Protein AF-A0A520ZUZ4-F1 (afdb_monomer)

Mean predicted aligned error: 11.88 Å

Sequence (187 aa):
MSVIRLIAWREYVENVRTRGFWIGILLLPIMFIGIYLIQSSLSQSSPTRYYMLVDQNGQYRETVESAIELEHQRQVLQSFVNYLLDYRKEGDLELTAANARSAADELVDDVGADEAAALNQWIESGGLDFALTMSAPYLREDAPPFVSPERSFIEAPLPDDVNPAAASQLIVDQLRSYLSGERRVTV

Structure (mmCIF, N/CA/C/O backbone):
data_AF-A0A520ZUZ4-F1
#
_entry.id   AF-A0A520ZUZ4-F1
#
loop_
_atom_site.group_PDB
_atom_site.id
_atom_site.type_symbol
_atom_site.label_atom_id
_atom_site.label_alt_id
_atom_site.label_comp_id
_atom_site.label_asym_id
_atom_site.label_entity_id
_atom_site.label_seq_id
_atom_site.pdbx_PDB_ins_code
_atom_site.Cartn_x
_atom_site.Cartn_y
_atom_site.Cartn_z
_atom_site.occupancy
_atom_site.B_iso_or_equiv
_atom_site.auth_seq_id
_atom_site.auth_comp_id
_atom_site.auth_asym_id
_atom_site.auth_atom_id
_atom_site.pdbx_PDB_model_num
ATOM 1 N N . MET A 1 1 ? 45.554 3.706 -44.253 1.00 63.81 1 MET A N 1
ATOM 2 C CA . MET A 1 1 ? 45.045 3.412 -42.892 1.00 63.81 1 MET A CA 1
ATOM 3 C C . MET A 1 1 ? 45.987 4.090 -41.906 1.00 63.81 1 MET A C 1
ATOM 5 O O . MET A 1 1 ? 47.183 3.873 -42.023 1.00 63.81 1 MET A O 1
ATOM 9 N N . SER A 1 2 ? 45.501 4.985 -41.042 1.00 82.44 2 SER A N 1
ATOM 10 C CA . SER A 1 2 ? 46.360 5.807 -40.176 1.00 82.44 2 SER A CA 1
ATOM 11 C C . SER A 1 2 ? 47.071 4.956 -39.117 1.00 82.44 2 SER A C 1
ATOM 13 O O . SER A 1 2 ? 46.467 4.069 -38.516 1.00 82.44 2 SER A O 1
ATOM 15 N N . VAL A 1 3 ? 48.357 5.232 -38.883 1.00 85.31 3 VAL A N 1
ATOM 16 C CA . VAL A 1 3 ? 49.222 4.531 -37.911 1.00 85.31 3 VAL A CA 1
ATOM 17 C C . VAL A 1 3 ? 48.584 4.473 -36.514 1.00 85.31 3 VAL A C 1
ATOM 19 O O . VAL A 1 3 ? 48.624 3.439 -35.855 1.00 85.31 3 VAL A O 1
ATOM 22 N N . ILE A 1 4 ? 47.883 5.539 -36.120 1.00 89.81 4 ILE A N 1
ATOM 23 C CA . ILE A 1 4 ? 47.124 5.656 -34.864 1.00 89.81 4 ILE A CA 1
ATOM 24 C C . ILE A 1 4 ? 46.106 4.518 -34.693 1.00 89.81 4 ILE A C 1
ATOM 26 O O . ILE A 1 4 ? 45.976 3.962 -33.608 1.00 89.81 4 ILE A O 1
ATOM 30 N N . ARG A 1 5 ? 45.417 4.107 -35.766 1.00 89.69 5 ARG A N 1
ATOM 31 C CA . ARG A 1 5 ? 44.403 3.045 -35.702 1.00 89.69 5 ARG A CA 1
ATOM 32 C C . ARG A 1 5 ? 45.016 1.663 -35.471 1.00 89.69 5 ARG A C 1
ATOM 34 O O . ARG A 1 5 ? 44.405 0.827 -34.816 1.00 89.69 5 ARG A O 1
ATOM 41 N N . LEU A 1 6 ? 46.207 1.416 -36.018 1.00 89.94 6 LEU A N 1
ATOM 42 C CA . LEU A 1 6 ? 46.931 0.154 -35.827 1.00 89.94 6 LEU A CA 1
ATOM 43 C C . LEU A 1 6 ? 47.464 0.034 -34.397 1.00 89.94 6 LEU A C 1
ATOM 45 O O . LEU A 1 6 ? 47.385 -1.040 -33.805 1.00 89.94 6 LEU A O 1
ATOM 49 N N . ILE A 1 7 ? 47.953 1.146 -33.843 1.00 88.62 7 ILE A N 1
ATOM 50 C CA . ILE A 1 7 ? 48.395 1.227 -32.447 1.00 88.62 7 ILE A CA 1
ATOM 51 C C . ILE A 1 7 ? 47.203 0.993 -31.512 1.00 88.62 7 ILE A C 1
ATOM 53 O O . ILE A 1 7 ? 47.254 0.082 -30.689 1.00 88.62 7 ILE A O 1
ATOM 57 N N . ALA A 1 8 ? 46.096 1.714 -31.723 1.00 90.75 8 ALA A N 1
ATOM 58 C CA . ALA A 1 8 ? 44.878 1.561 -30.929 1.00 90.75 8 ALA A CA 1
ATOM 59 C C . ALA A 1 8 ? 44.309 0.131 -30.984 1.00 90.75 8 ALA A C 1
ATOM 61 O O . ALA A 1 8 ? 43.888 -0.409 -29.966 1.00 90.75 8 ALA A O 1
ATOM 62 N N . TRP A 1 9 ? 44.331 -0.518 -32.155 1.00 91.31 9 TRP A N 1
ATOM 63 C CA . TRP A 1 9 ? 43.891 -1.909 -32.293 1.00 91.31 9 TRP A CA 1
ATOM 64 C C . TRP A 1 9 ? 44.764 -2.881 -31.493 1.00 91.31 9 TRP A C 1
ATOM 66 O O . TRP A 1 9 ? 44.241 -3.769 -30.821 1.00 91.31 9 TRP A O 1
ATOM 76 N N . ARG A 1 10 ? 46.092 -2.714 -31.541 1.00 92.00 10 ARG A N 1
ATOM 77 C CA . ARG A 1 10 ? 47.021 -3.558 -30.781 1.00 92.00 10 ARG A CA 1
ATOM 78 C C . ARG A 1 10 ? 46.787 -3.416 -29.279 1.00 92.00 10 ARG A C 1
ATOM 80 O O . ARG A 1 10 ? 46.638 -4.428 -28.600 1.00 92.00 10 ARG A O 1
ATOM 87 N N . GLU A 1 11 ? 46.714 -2.180 -28.791 1.00 87.69 11 GLU A N 1
ATOM 88 C CA . GLU A 1 11 ? 46.478 -1.887 -27.373 1.00 87.69 11 GLU A CA 1
ATOM 89 C C . GLU A 1 11 ? 45.104 -2.384 -26.905 1.00 87.69 11 GLU A C 1
ATOM 91 O O . GLU A 1 11 ? 44.979 -2.922 -25.806 1.00 87.69 11 GLU A O 1
ATOM 96 N N . TYR A 1 12 ? 44.070 -2.283 -27.745 1.00 88.19 12 TYR A N 1
ATOM 97 C CA . TYR A 1 12 ? 42.753 -2.845 -27.446 1.00 88.19 12 TYR A CA 1
ATOM 98 C C . TYR A 1 12 ? 42.801 -4.374 -27.299 1.00 88.19 12 TYR A C 1
ATOM 100 O O . TYR A 1 12 ? 42.334 -4.909 -26.296 1.00 88.19 12 TYR A O 1
ATOM 108 N N . VAL A 1 13 ? 43.411 -5.087 -28.255 1.00 89.56 13 VAL A N 1
ATOM 109 C CA . VAL A 1 13 ? 43.529 -6.559 -28.210 1.00 89.56 13 VAL A CA 1
ATOM 110 C C . VAL A 1 13 ? 44.324 -7.023 -26.988 1.00 89.56 13 VAL A C 1
ATOM 112 O O . VAL A 1 13 ? 43.998 -8.054 -26.396 1.00 89.56 13 VAL A O 1
ATOM 115 N N . GLU A 1 14 ? 45.352 -6.271 -26.601 1.00 89.25 14 GLU A N 1
ATOM 116 C CA . GLU A 1 14 ? 46.152 -6.556 -25.411 1.00 89.25 14 GLU A CA 1
ATOM 117 C C . GLU A 1 14 ? 45.325 -6.405 -24.125 1.00 89.25 14 GLU A C 1
ATOM 119 O O . GLU A 1 14 ? 45.318 -7.313 -23.292 1.00 89.25 14 GLU A O 1
ATOM 124 N N . ASN A 1 15 ? 44.528 -5.339 -24.014 1.00 85.88 15 ASN A N 1
ATOM 125 C CA . ASN A 1 15 ? 43.633 -5.117 -22.875 1.00 85.88 15 ASN A CA 1
ATOM 126 C C . ASN A 1 15 ? 42.504 -6.158 -22.787 1.00 85.88 15 ASN A C 1
ATOM 128 O O . ASN A 1 15 ? 42.256 -6.706 -21.710 1.00 85.88 15 ASN A O 1
ATOM 132 N N . VAL A 1 16 ? 41.859 -6.495 -23.910 1.00 90.81 16 VAL A N 1
ATOM 133 C CA . VAL A 1 16 ? 40.734 -7.453 -23.965 1.00 90.81 16 VAL A CA 1
ATOM 134 C C . VAL A 1 16 ? 41.157 -8.878 -23.595 1.00 90.81 16 VAL A C 1
ATOM 136 O O . VAL A 1 16 ? 40.342 -9.668 -23.122 1.00 90.81 16 VAL A O 1
ATOM 139 N N . ARG A 1 17 ? 42.432 -9.240 -23.777 1.00 89.94 17 ARG A N 1
ATOM 140 C CA . ARG A 1 17 ? 42.949 -10.559 -23.369 1.00 89.94 17 ARG A CA 1
ATOM 141 C C . ARG A 1 17 ? 43.113 -10.706 -21.859 1.00 89.94 17 ARG A C 1
ATOM 143 O O . ARG A 1 17 ? 43.264 -11.829 -21.373 1.00 89.94 17 ARG A O 1
ATOM 150 N N . THR A 1 18 ? 43.095 -9.607 -21.109 1.00 92.94 18 THR A N 1
ATOM 151 C CA . THR A 1 18 ? 43.214 -9.664 -19.652 1.00 92.94 18 THR A CA 1
ATOM 152 C C . THR A 1 18 ? 41.903 -10.135 -19.022 1.00 92.94 18 THR A C 1
ATOM 154 O O . THR A 1 18 ? 40.809 -9.745 -19.426 1.00 92.94 18 THR A O 1
ATOM 157 N N . ARG A 1 19 ? 41.995 -10.965 -17.976 1.00 87.31 19 ARG A N 1
ATOM 158 C CA . ARG A 1 19 ? 40.810 -11.382 -17.205 1.00 87.31 19 ARG A CA 1
ATOM 159 C C . ARG A 1 19 ? 40.154 -10.192 -16.493 1.00 87.31 19 ARG A C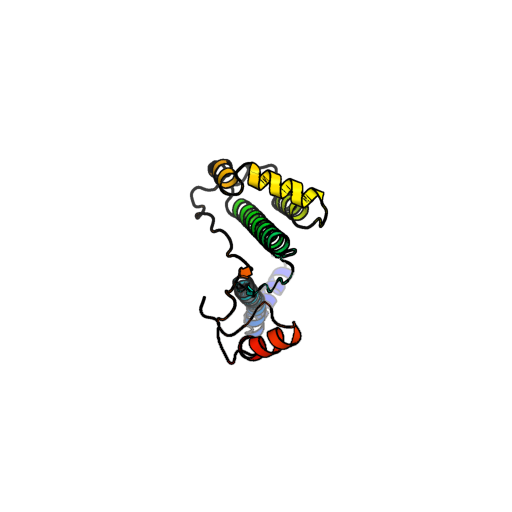 1
ATOM 161 O O . ARG A 1 19 ? 38.937 -10.156 -16.373 1.00 87.31 19 ARG A O 1
ATOM 168 N N . GLY A 1 20 ? 40.956 -9.211 -16.067 1.00 89.38 20 GLY A N 1
ATOM 169 C CA . GLY A 1 20 ? 40.486 -8.004 -15.383 1.00 89.38 20 GLY A CA 1
ATOM 170 C C . GLY A 1 20 ? 39.557 -7.140 -16.237 1.00 89.38 20 GLY A C 1
ATOM 171 O O . GLY A 1 20 ? 38.568 -6.639 -15.715 1.00 89.38 20 GLY A O 1
ATOM 172 N N . PHE A 1 21 ? 39.813 -7.031 -17.545 1.00 90.25 21 PHE A N 1
ATOM 173 C CA . PHE A 1 21 ? 38.943 -6.301 -18.472 1.00 90.25 21 PHE A CA 1
ATOM 174 C C . PHE A 1 21 ? 37.530 -6.897 -18.527 1.00 90.25 21 PHE A C 1
ATOM 176 O O . PHE A 1 21 ? 36.548 -6.179 -18.356 1.00 90.25 21 PHE A O 1
ATOM 183 N N . TRP A 1 22 ? 37.418 -8.220 -18.679 1.00 94.12 22 TRP A N 1
ATOM 184 C CA . TRP A 1 22 ? 36.121 -8.907 -18.693 1.00 94.12 22 TRP A CA 1
ATOM 185 C C . TRP A 1 22 ? 35.410 -8.860 -17.344 1.00 94.12 22 TRP A C 1
ATOM 187 O O . TRP A 1 22 ? 34.198 -8.668 -17.307 1.00 94.12 22 TRP A O 1
ATOM 197 N N . ILE A 1 23 ? 36.156 -8.985 -16.241 1.00 93.62 23 ILE A N 1
ATOM 198 C CA . ILE A 1 23 ? 35.601 -8.829 -14.892 1.00 93.62 23 ILE A CA 1
ATOM 199 C C . ILE A 1 23 ? 35.040 -7.416 -14.720 1.00 93.62 23 ILE A C 1
ATOM 201 O O . ILE A 1 23 ? 33.900 -7.282 -14.299 1.00 93.62 23 ILE A O 1
ATOM 205 N N . GLY A 1 24 ? 35.788 -6.373 -15.088 1.00 91.00 24 GLY A N 1
ATOM 206 C CA . GLY A 1 24 ? 35.330 -4.985 -14.982 1.00 91.00 24 GLY A CA 1
ATOM 207 C C . GLY A 1 24 ? 34.091 -4.697 -15.834 1.00 91.00 24 GLY A C 1
ATOM 208 O O . GLY A 1 24 ? 33.147 -4.078 -15.349 1.00 91.00 24 GLY A O 1
ATOM 209 N N . ILE A 1 25 ? 34.059 -5.203 -17.073 1.00 94.06 25 ILE A N 1
ATOM 210 C CA . ILE A 1 25 ? 32.906 -5.048 -17.973 1.00 94.06 25 ILE A CA 1
ATOM 211 C C . ILE A 1 25 ? 31.667 -5.772 -17.451 1.00 94.06 25 ILE A C 1
ATOM 213 O O . ILE A 1 25 ? 30.572 -5.238 -17.584 1.00 94.06 25 ILE A O 1
ATOM 217 N N . LEU A 1 26 ? 31.818 -6.965 -16.870 1.00 96.00 26 LEU A N 1
ATOM 218 C CA . LEU A 1 26 ? 30.687 -7.740 -16.350 1.00 96.00 26 LEU A CA 1
ATOM 219 C C . LEU A 1 26 ? 30.239 -7.288 -14.958 1.00 96.00 26 LEU A C 1
ATOM 221 O O . LEU A 1 26 ? 29.063 -7.416 -14.632 1.00 96.00 26 LEU A O 1
ATOM 225 N N . LEU A 1 27 ? 31.133 -6.736 -14.141 1.00 96.12 27 LEU A N 1
ATOM 226 C CA . LEU A 1 27 ? 30.809 -6.329 -12.775 1.00 96.12 27 LEU A CA 1
ATOM 227 C C . LEU A 1 27 ? 29.746 -5.227 -12.750 1.00 96.12 27 LEU A C 1
ATOM 229 O O . LEU A 1 27 ? 28.824 -5.299 -11.944 1.00 96.12 27 LEU A O 1
ATOM 233 N N . LEU A 1 28 ? 29.830 -4.252 -13.660 1.00 95.19 28 LEU A N 1
ATOM 234 C CA . LEU A 1 28 ? 28.859 -3.160 -13.756 1.00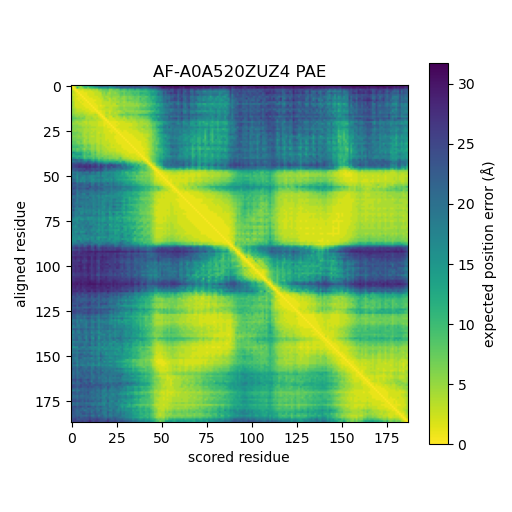 95.19 28 LEU A CA 1
ATOM 235 C C . LEU A 1 28 ? 27.414 -3.652 -14.032 1.00 95.19 28 LEU A C 1
ATOM 237 O O . LEU A 1 28 ? 26.537 -3.346 -13.223 1.00 95.19 28 LEU A O 1
ATOM 241 N N . PRO A 1 29 ? 27.115 -4.416 -15.105 1.00 95.69 29 PRO A N 1
ATOM 242 C CA . PRO A 1 29 ? 25.764 -4.919 -15.345 1.00 95.69 29 PRO A CA 1
ATOM 243 C C . PRO A 1 29 ? 25.307 -5.893 -14.254 1.00 95.69 29 PRO A C 1
ATOM 245 O O . PRO A 1 29 ? 24.145 -5.842 -13.863 1.00 95.69 29 PRO A O 1
ATOM 248 N N . ILE A 1 30 ? 26.201 -6.725 -13.703 1.00 96.81 30 ILE A N 1
ATOM 249 C CA . ILE A 1 30 ? 25.862 -7.615 -12.580 1.00 96.81 30 ILE A CA 1
ATOM 250 C C . ILE A 1 30 ? 25.434 -6.806 -11.352 1.00 96.81 30 ILE A C 1
ATOM 252 O O . ILE A 1 30 ? 24.455 -7.162 -10.701 1.00 96.81 30 ILE A O 1
ATOM 256 N N . MET A 1 31 ? 26.125 -5.707 -11.047 1.00 95.94 31 MET A N 1
ATOM 257 C CA . MET A 1 31 ? 25.765 -4.821 -9.943 1.00 95.94 31 MET A CA 1
ATOM 258 C C . MET A 1 31 ? 24.386 -4.188 -10.163 1.00 95.94 31 MET A C 1
ATOM 260 O O . MET A 1 31 ? 23.571 -4.200 -9.244 1.00 95.94 31 MET A O 1
ATOM 264 N N . PHE A 1 32 ? 24.089 -3.694 -11.371 1.00 95.69 32 PHE A N 1
ATOM 265 C CA . PHE A 1 32 ? 22.762 -3.154 -11.688 1.00 95.69 32 PHE A CA 1
ATOM 266 C C . PHE A 1 32 ? 21.657 -4.203 -11.553 1.00 95.69 32 PHE A C 1
ATOM 268 O O . PHE A 1 32 ? 20.622 -3.919 -10.953 1.00 95.69 32 PHE A O 1
ATOM 275 N N . ILE A 1 33 ? 21.894 -5.423 -12.043 1.00 95.50 33 ILE A N 1
ATOM 276 C CA . ILE A 1 33 ? 20.963 -6.546 -11.877 1.00 95.50 33 ILE A CA 1
ATOM 277 C C . ILE A 1 33 ? 20.765 -6.850 -10.387 1.00 95.50 33 ILE A C 1
ATOM 279 O O . ILE A 1 33 ? 19.632 -6.983 -9.936 1.00 95.50 33 ILE A O 1
ATOM 283 N N . GLY A 1 34 ? 21.843 -6.907 -9.601 1.00 94.56 34 GLY A N 1
ATOM 284 C CA . GLY A 1 34 ? 21.773 -7.154 -8.160 1.00 94.56 34 GLY A CA 1
ATOM 285 C C . GLY A 1 34 ? 20.957 -6.097 -7.413 1.00 94.56 34 GLY A C 1
ATOM 286 O O . GLY A 1 34 ? 20.080 -6.445 -6.627 1.00 94.56 34 GLY A O 1
ATOM 287 N N . ILE A 1 35 ? 21.196 -4.812 -7.695 1.00 92.62 35 ILE A N 1
ATOM 288 C CA . ILE A 1 35 ? 20.437 -3.702 -7.099 1.00 92.62 35 ILE A CA 1
ATOM 289 C C . ILE A 1 35 ? 18.956 -3.793 -7.486 1.00 92.62 35 ILE A C 1
ATOM 291 O O . ILE A 1 35 ? 18.096 -3.684 -6.613 1.00 92.62 35 ILE A O 1
ATOM 295 N N . TYR A 1 36 ? 18.656 -4.033 -8.766 1.00 90.38 36 TYR A N 1
ATOM 296 C CA . TYR A 1 36 ? 17.286 -4.181 -9.257 1.00 90.38 36 TYR A CA 1
ATOM 297 C C . TYR A 1 36 ? 16.546 -5.326 -8.553 1.00 90.38 36 TYR A C 1
ATOM 299 O O . TYR A 1 36 ? 15.428 -5.134 -8.082 1.00 90.38 36 TYR A O 1
ATOM 307 N N . LEU A 1 37 ? 17.184 -6.493 -8.410 1.00 88.19 37 LEU A N 1
ATOM 308 C CA . LEU A 1 37 ? 16.588 -7.646 -7.730 1.00 88.19 37 LEU A CA 1
ATOM 309 C C . LEU A 1 37 ? 16.303 -7.361 -6.249 1.00 88.19 37 LEU A C 1
ATOM 311 O O . LEU A 1 37 ? 15.230 -7.710 -5.759 1.00 88.19 37 LEU A O 1
ATOM 315 N N . ILE A 1 38 ? 17.226 -6.698 -5.544 1.00 87.19 38 ILE A N 1
ATOM 316 C CA . ILE A 1 38 ? 17.032 -6.323 -4.134 1.00 87.19 38 ILE A CA 1
ATOM 317 C C . ILE A 1 38 ? 15.860 -5.341 -3.994 1.00 87.19 38 ILE A C 1
ATOM 319 O O . ILE A 1 38 ? 14.977 -5.560 -3.168 1.00 87.19 38 ILE A O 1
ATOM 323 N N . GLN A 1 39 ? 15.816 -4.284 -4.812 1.00 79.56 39 GLN A N 1
ATOM 324 C CA . GLN A 1 39 ? 14.727 -3.301 -4.758 1.00 79.56 39 GLN A CA 1
ATOM 325 C C . GLN A 1 39 ? 13.375 -3.908 -5.152 1.00 79.56 39 GLN A C 1
ATOM 327 O O . GLN A 1 39 ? 12.367 -3.657 -4.489 1.00 79.56 39 GLN A O 1
ATOM 332 N N . SER A 1 40 ? 13.344 -4.752 -6.185 1.00 74.12 40 SER A N 1
ATOM 333 C CA . SER A 1 40 ? 12.131 -5.462 -6.602 1.00 74.12 40 SER A CA 1
ATOM 334 C C . SER A 1 40 ? 11.620 -6.400 -5.509 1.00 74.12 40 SER A C 1
ATOM 336 O O . SER A 1 40 ? 10.418 -6.490 -5.293 1.00 74.12 40 SER A O 1
ATOM 338 N N . SER A 1 41 ? 12.513 -7.099 -4.805 1.00 73.56 41 SER A N 1
ATOM 339 C CA . SER A 1 41 ? 12.103 -8.003 -3.728 1.00 73.56 41 SER A CA 1
ATOM 340 C C . SER A 1 41 ? 11.556 -7.256 -2.511 1.00 73.56 41 SER A C 1
ATOM 342 O O . SER A 1 41 ? 10.671 -7.780 -1.846 1.00 73.56 41 SER A O 1
ATOM 344 N N . LEU A 1 42 ? 12.082 -6.066 -2.202 1.00 69.00 42 LEU A N 1
ATOM 345 C CA . LEU A 1 42 ? 11.625 -5.254 -1.067 1.00 69.00 42 LEU A CA 1
ATOM 346 C C . LEU A 1 42 ? 10.316 -4.509 -1.360 1.00 69.00 42 LEU A C 1
ATOM 348 O O . LE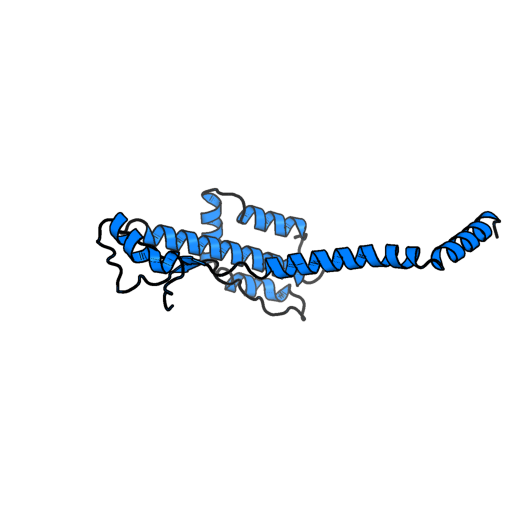U A 1 42 ? 9.514 -4.297 -0.457 1.00 69.00 42 LEU A O 1
ATOM 352 N N . SER A 1 43 ? 10.096 -4.111 -2.614 1.00 61.00 43 SER A N 1
ATOM 353 C CA . SER A 1 43 ? 8.881 -3.393 -3.030 1.00 61.00 43 SER A CA 1
ATOM 354 C C . SER A 1 43 ? 7.648 -4.292 -3.134 1.00 61.00 43 SER A C 1
ATOM 356 O O . SER A 1 43 ? 6.537 -3.812 -2.940 1.00 61.00 43 SER A O 1
ATOM 358 N N . GLN A 1 44 ? 7.821 -5.596 -3.365 1.00 57.06 44 GLN A N 1
ATOM 359 C CA . GLN A 1 44 ? 6.711 -6.559 -3.419 1.00 57.06 44 GLN A CA 1
ATOM 360 C C . GLN A 1 44 ? 6.137 -6.930 -2.040 1.00 57.06 44 GLN A C 1
ATOM 362 O O . GLN A 1 44 ? 5.230 -7.753 -1.959 1.00 57.06 44 GLN A O 1
ATOM 367 N N . SER A 1 45 ? 6.644 -6.350 -0.949 1.00 50.53 45 SER A N 1
ATOM 368 C CA . SER A 1 45 ? 6.270 -6.739 0.411 1.00 50.53 45 SER A CA 1
ATOM 369 C C . SER A 1 45 ? 6.013 -5.540 1.320 1.00 50.53 45 SER A C 1
ATOM 371 O O . SER A 1 45 ? 6.631 -5.440 2.379 1.00 50.53 45 SER A O 1
ATOM 373 N N . SER A 1 46 ? 5.106 -4.632 0.955 1.00 58.69 46 SER A N 1
ATOM 374 C CA . SER A 1 46 ? 4.408 -3.873 2.002 1.00 58.69 46 SER A CA 1
ATOM 375 C C . SER A 1 46 ? 3.471 -4.863 2.690 1.00 58.69 46 SER A C 1
ATOM 377 O O . SER A 1 46 ? 2.454 -5.220 2.103 1.00 58.69 46 SER A O 1
ATOM 379 N N . PRO A 1 47 ? 3.819 -5.398 3.874 1.00 69.50 47 PRO A N 1
ATOM 380 C CA . PRO A 1 47 ? 3.024 -6.448 4.485 1.00 69.50 47 PRO A CA 1
ATOM 381 C C . PRO A 1 47 ? 1.696 -5.831 4.900 1.00 69.50 47 PRO A C 1
ATOM 383 O O . PRO A 1 47 ? 1.699 -4.765 5.520 1.00 69.50 47 PRO A O 1
ATOM 386 N N . THR A 1 48 ? 0.584 -6.504 4.621 1.00 84.00 48 THR A N 1
ATOM 387 C CA . THR A 1 48 ? -0.695 -6.166 5.241 1.00 84.00 48 THR A CA 1
ATOM 388 C C . THR A 1 48 ? -0.525 -6.096 6.757 1.00 84.00 48 THR A C 1
ATOM 390 O O . THR A 1 48 ? -0.131 -7.069 7.408 1.00 84.00 48 THR A O 1
ATOM 393 N N . ARG A 1 49 ? -0.780 -4.918 7.328 1.00 87.94 49 ARG A N 1
ATOM 394 C CA . ARG A 1 49 ? -0.629 -4.649 8.756 1.00 87.94 49 ARG A CA 1
ATOM 395 C C . ARG A 1 49 ? -1.968 -4.849 9.441 1.00 87.94 49 ARG A C 1
ATOM 397 O O . ARG A 1 49 ? -2.916 -4.105 9.208 1.00 87.94 49 ARG A O 1
ATOM 404 N N . TYR A 1 50 ? -2.031 -5.834 10.322 1.00 89.00 50 TYR A N 1
ATOM 405 C CA . TYR A 1 50 ? -3.194 -6.006 11.179 1.00 89.00 50 TYR A CA 1
ATOM 406 C C . TYR A 1 50 ? -3.175 -4.960 12.294 1.00 89.00 50 TYR A C 1
ATOM 408 O O . TYR A 1 50 ? -2.149 -4.785 12.958 1.00 89.00 50 TYR A O 1
ATOM 416 N N . TYR A 1 51 ? -4.292 -4.268 12.500 1.00 90.19 51 TYR A N 1
ATOM 417 C CA . TYR A 1 51 ? -4.464 -3.314 13.596 1.00 90.19 51 TYR A CA 1
ATOM 418 C C . TYR A 1 51 ? -5.684 -3.681 14.437 1.00 90.19 51 TYR A C 1
ATOM 420 O O . TYR A 1 51 ? -6.604 -4.325 13.955 1.00 90.19 51 TYR A O 1
ATOM 428 N N . MET A 1 52 ? -5.701 -3.263 15.699 1.00 90.25 52 MET A N 1
ATOM 429 C CA . MET A 1 52 ? -6.878 -3.360 16.563 1.00 90.25 52 MET A CA 1
ATOM 430 C C . MET A 1 52 ? -7.241 -1.960 17.032 1.00 90.25 52 MET A C 1
ATOM 432 O O . MET A 1 52 ? -6.369 -1.233 17.517 1.00 90.25 52 MET A O 1
ATOM 436 N N . LEU A 1 53 ? -8.516 -1.593 16.918 1.00 91.12 53 LEU A N 1
ATOM 437 C CA . LEU A 1 53 ? -9.005 -0.301 17.380 1.00 91.12 53 LEU A CA 1
ATOM 438 C C . LEU A 1 53 ? -9.856 -0.452 18.644 1.00 91.12 53 LEU A C 1
ATOM 440 O O . LEU A 1 53 ? -10.995 -0.918 18.614 1.00 91.12 53 LEU A O 1
ATOM 444 N N . VAL A 1 54 ? -9.308 0.014 19.766 1.00 90.69 54 VAL A N 1
ATOM 445 C CA . VAL A 1 54 ? -10.043 0.143 21.029 1.00 90.69 54 VAL A CA 1
ATOM 446 C C . VAL A 1 54 ? -10.516 1.584 21.175 1.00 90.69 54 VAL A C 1
ATOM 448 O O . VAL A 1 54 ? -9.767 2.458 21.604 1.00 90.69 54 VAL A O 1
ATOM 451 N N . ASP A 1 55 ? -11.776 1.821 20.827 1.00 90.50 55 ASP A N 1
ATOM 452 C CA . ASP A 1 55 ? -12.431 3.121 20.959 1.00 90.50 55 ASP A CA 1
ATOM 453 C C . ASP A 1 55 ? -13.505 3.066 22.053 1.00 90.50 55 ASP A C 1
ATOM 455 O O . ASP A 1 55 ? -14.591 2.523 21.850 1.00 90.50 55 ASP A O 1
ATOM 459 N N . GLN A 1 56 ? -13.180 3.606 23.230 1.00 87.94 56 GLN A N 1
ATOM 460 C CA . GLN A 1 56 ? -14.059 3.577 24.406 1.00 87.94 56 GLN A CA 1
ATOM 461 C C . GLN A 1 56 ? -15.233 4.555 24.297 1.00 87.94 56 GLN A C 1
ATOM 463 O O . GLN A 1 56 ? -16.285 4.319 24.890 1.00 87.94 56 GLN A O 1
ATOM 468 N N . ASN A 1 57 ? -15.058 5.639 23.539 1.00 88.75 57 ASN A N 1
ATOM 469 C CA . ASN A 1 57 ? -16.054 6.702 23.410 1.00 88.75 57 ASN A CA 1
ATOM 470 C C . ASN A 1 57 ? -16.867 6.580 22.111 1.00 88.75 57 ASN A C 1
ATOM 472 O O . ASN A 1 57 ? -17.862 7.283 21.954 1.00 88.75 57 ASN A O 1
ATOM 476 N N . GLY A 1 58 ? -16.445 5.711 21.187 1.00 88.06 58 GLY A N 1
ATOM 477 C CA . GLY A 1 58 ? -17.095 5.486 19.894 1.00 88.06 58 GLY A CA 1
ATOM 478 C C . GLY A 1 58 ? -16.923 6.637 18.899 1.00 88.06 58 GLY A C 1
ATOM 479 O O . GLY A 1 58 ? -17.696 6.730 17.953 1.00 88.06 58 GLY A O 1
ATOM 480 N N . GLN A 1 59 ? -15.964 7.538 19.127 1.00 90.69 59 GLN A N 1
ATOM 481 C CA . GLN A 1 59 ? -15.790 8.764 18.337 1.00 90.69 59 GLN A CA 1
ATOM 482 C C . GLN A 1 59 ? -14.824 8.611 17.158 1.00 90.69 59 GLN A C 1
ATOM 484 O O . GLN A 1 59 ? -14.834 9.439 16.250 1.00 90.69 59 GLN A O 1
ATOM 489 N N . TYR A 1 60 ? -13.966 7.594 17.174 1.00 89.19 60 TYR A N 1
ATOM 490 C CA . TYR A 1 60 ? -12.819 7.489 16.275 1.00 89.19 60 TYR A CA 1
ATOM 491 C C . TYR A 1 60 ? -12.952 6.377 15.242 1.00 89.19 60 TYR A C 1
ATOM 493 O O . TYR A 1 60 ? -12.310 6.478 14.202 1.00 89.19 60 TYR A O 1
ATOM 501 N N . ARG A 1 61 ? -13.783 5.354 15.482 1.00 90.62 61 ARG A N 1
ATOM 502 C CA . ARG A 1 61 ? -13.922 4.208 14.563 1.00 90.62 61 ARG A CA 1
ATOM 503 C C . ARG A 1 61 ? -14.207 4.613 13.119 1.00 90.62 61 ARG A C 1
ATOM 505 O O . ARG A 1 61 ? -13.405 4.313 12.245 1.00 90.62 61 ARG A O 1
ATOM 512 N N . GLU A 1 62 ? -15.275 5.370 12.896 1.00 91.19 62 GLU A N 1
ATOM 513 C CA . GLU A 1 62 ? -15.665 5.816 11.552 1.00 91.19 62 GLU A CA 1
ATOM 514 C C . GLU A 1 62 ? -14.581 6.685 10.892 1.00 91.19 62 GLU A C 1
ATOM 516 O O . GLU A 1 62 ? -14.284 6.535 9.708 1.00 91.19 62 GLU A O 1
ATOM 521 N N . THR A 1 63 ? -13.936 7.560 11.672 1.00 90.88 63 THR A N 1
ATOM 522 C CA . THR A 1 63 ? -12.863 8.435 11.171 1.00 90.88 63 THR A CA 1
ATOM 523 C C . THR A 1 63 ? -11.639 7.623 10.742 1.00 90.88 63 THR A C 1
ATOM 525 O O . THR A 1 63 ? -11.045 7.902 9.703 1.00 90.88 63 THR A O 1
ATOM 528 N N . VAL A 1 64 ? -11.260 6.611 11.528 1.00 91.69 64 VAL A N 1
ATOM 529 C CA . VAL A 1 64 ? -10.119 5.733 11.239 1.00 91.69 64 VAL A CA 1
ATOM 530 C C . VAL A 1 64 ? -10.407 4.852 10.026 1.00 91.69 64 VAL A C 1
ATOM 532 O O . VAL A 1 64 ? -9.575 4.793 9.125 1.00 91.69 64 VAL A O 1
ATOM 535 N N . GLU A 1 65 ? -11.580 4.219 9.970 1.00 90.88 65 GLU A N 1
ATOM 536 C CA . GLU A 1 65 ? -12.004 3.404 8.823 1.00 90.88 65 GLU A CA 1
ATOM 537 C C . GLU A 1 65 ? -12.005 4.227 7.530 1.00 90.88 65 GLU A C 1
ATOM 539 O O . GLU A 1 65 ? -11.421 3.808 6.531 1.00 90.88 65 GLU A O 1
ATOM 544 N N . SER A 1 66 ? -12.569 5.439 7.571 1.00 89.62 66 SER A N 1
ATOM 545 C CA . SER A 1 66 ? -12.601 6.343 6.415 1.00 89.62 66 SER A CA 1
ATOM 546 C C . SER A 1 66 ? -11.199 6.763 5.972 1.00 89.62 66 SER A C 1
ATOM 548 O O . SER A 1 66 ? -10.911 6.790 4.778 1.00 89.62 66 SER A O 1
ATOM 550 N N . ALA A 1 67 ? -10.302 7.064 6.916 1.00 88.06 67 ALA A N 1
ATOM 551 C CA . ALA A 1 67 ? -8.926 7.440 6.599 1.00 88.06 67 ALA A CA 1
ATOM 552 C C . ALA A 1 67 ? -8.131 6.277 5.979 1.00 88.06 67 ALA A C 1
ATOM 554 O O . ALA A 1 67 ? -7.365 6.489 5.038 1.00 88.06 67 ALA A O 1
ATOM 555 N N . ILE A 1 68 ? -8.321 5.052 6.482 1.00 91.38 68 ILE A N 1
ATOM 556 C CA . ILE A 1 68 ? -7.684 3.844 5.938 1.00 91.38 68 ILE A CA 1
ATOM 557 C C . ILE A 1 68 ? -8.216 3.530 4.539 1.00 91.38 68 ILE A C 1
ATOM 559 O O . ILE A 1 68 ? -7.433 3.178 3.655 1.00 91.38 68 ILE A O 1
ATOM 563 N N . GLU A 1 69 ? -9.526 3.658 4.328 1.00 89.50 69 GLU A N 1
ATOM 564 C CA . GLU A 1 69 ? -10.125 3.453 3.011 1.00 89.50 69 GLU A CA 1
ATOM 565 C C . GLU A 1 69 ? -9.600 4.479 2.008 1.00 89.50 69 GLU A C 1
ATOM 567 O O . GLU A 1 69 ? -9.162 4.100 0.925 1.00 89.50 69 GLU A O 1
ATOM 572 N N . LEU A 1 70 ? -9.554 5.758 2.386 1.00 86.75 70 LEU A N 1
ATOM 573 C CA . LEU A 1 70 ? -9.028 6.824 1.535 1.00 86.75 70 LEU A CA 1
ATOM 574 C C . LEU A 1 70 ? -7.580 6.544 1.107 1.00 86.75 70 LEU A C 1
ATOM 576 O O . LEU A 1 70 ? -7.248 6.638 -0.072 1.00 86.75 70 LEU A O 1
ATOM 580 N N . GLU A 1 71 ? -6.731 6.135 2.050 1.00 86.94 71 GLU A N 1
ATOM 581 C CA . GLU A 1 71 ? -5.348 5.745 1.767 1.00 86.94 71 GLU A CA 1
ATOM 582 C C . GLU A 1 71 ? -5.264 4.551 0.806 1.00 86.94 71 GLU A C 1
ATOM 584 O O . GLU A 1 71 ? -4.460 4.546 -0.127 1.00 86.94 71 GLU A O 1
ATOM 589 N N . HIS A 1 72 ? -6.120 3.543 0.982 1.00 90.19 72 HIS A N 1
ATOM 590 C CA . HIS A 1 72 ? -6.169 2.415 0.057 1.00 90.19 72 HIS A CA 1
ATOM 591 C C . HIS A 1 72 ? -6.570 2.855 -1.358 1.00 90.19 72 HIS A C 1
ATOM 593 O O . HIS A 1 72 ? -5.947 2.429 -2.330 1.00 90.19 72 HIS A O 1
ATOM 599 N N . GLN A 1 73 ? -7.553 3.748 -1.484 1.00 89.06 73 GLN A N 1
ATOM 600 C CA . GLN A 1 73 ? -7.995 4.266 -2.779 1.00 89.06 73 GLN A CA 1
ATOM 601 C C . GLN A 1 73 ? -6.900 5.085 -3.481 1.00 89.06 73 GLN A C 1
ATOM 603 O O . GLN A 1 73 ? -6.721 4.935 -4.692 1.00 89.06 73 GLN A O 1
ATOM 608 N N . ARG A 1 74 ? -6.088 5.854 -2.738 1.00 85.81 74 ARG A N 1
ATOM 609 C CA . ARG A 1 74 ? -4.881 6.508 -3.288 1.00 85.81 74 ARG A CA 1
ATOM 610 C C . ARG A 1 74 ? -3.906 5.496 -3.881 1.00 85.81 74 ARG A C 1
ATOM 612 O O . ARG A 1 74 ? -3.447 5.661 -5.010 1.00 85.81 74 ARG A O 1
ATOM 619 N N . GLN A 1 75 ? -3.624 4.417 -3.149 1.00 86.56 75 GLN A N 1
ATOM 620 C CA . GLN A 1 75 ? -2.718 3.358 -3.608 1.00 86.56 75 GLN A CA 1
ATOM 621 C C . GLN A 1 75 ? -3.251 2.662 -4.868 1.00 86.56 75 GLN A C 1
ATOM 623 O O . GLN A 1 75 ? -2.489 2.395 -5.803 1.00 86.56 75 GLN A O 1
ATOM 628 N N . VAL A 1 76 ? -4.560 2.395 -4.920 1.00 89.75 76 VAL A N 1
ATOM 629 C CA . VAL A 1 76 ? -5.231 1.835 -6.103 1.00 89.75 76 VAL A CA 1
ATOM 630 C C . VAL A 1 76 ? -5.079 2.768 -7.301 1.00 89.75 76 VAL A C 1
ATOM 632 O O . VAL A 1 76 ? -4.661 2.312 -8.367 1.00 89.75 76 VAL A O 1
ATOM 635 N N . LEU A 1 77 ? -5.359 4.061 -7.129 1.00 86.88 77 LEU A N 1
ATOM 636 C CA . LEU A 1 77 ? -5.232 5.058 -8.189 1.00 86.88 77 LEU A CA 1
ATOM 637 C C . LEU A 1 77 ? -3.792 5.151 -8.711 1.00 86.88 77 LEU A C 1
ATOM 639 O O . LEU A 1 77 ? -3.573 5.093 -9.922 1.00 86.88 77 LEU A O 1
ATOM 643 N N . GLN A 1 78 ? -2.806 5.245 -7.819 1.00 84.44 78 GLN A N 1
ATOM 644 C CA . GLN A 1 78 ? -1.397 5.332 -8.204 1.00 84.44 78 GLN A CA 1
ATOM 645 C C . GLN A 1 78 ? -0.939 4.070 -8.955 1.00 84.44 78 GLN A C 1
ATOM 647 O O . GLN A 1 78 ? -0.281 4.163 -9.996 1.00 84.44 78 GLN A O 1
ATOM 652 N N . SER A 1 79 ? -1.324 2.884 -8.468 1.00 88.75 79 SER A N 1
ATOM 653 C CA . SER A 1 79 ? -1.056 1.610 -9.149 1.00 88.75 79 SER A CA 1
ATOM 654 C C . SER A 1 79 ? -1.702 1.573 -10.536 1.00 88.75 79 SER A C 1
ATOM 656 O O . SER A 1 79 ? -1.059 1.195 -11.516 1.00 88.75 79 SER A O 1
ATOM 658 N N . PHE A 1 80 ? -2.950 2.030 -10.646 1.00 89.31 80 PHE A N 1
ATOM 659 C CA . PHE A 1 80 ? -3.675 2.080 -11.909 1.00 89.31 80 PHE A CA 1
ATOM 660 C C . PHE A 1 80 ? -3.018 3.028 -12.921 1.00 89.31 80 PHE A C 1
ATOM 662 O O . PHE A 1 80 ? -2.837 2.654 -14.081 1.00 89.31 80 PHE A O 1
ATOM 669 N N . VAL A 1 81 ? -2.586 4.218 -12.497 1.00 85.31 81 VAL A N 1
ATOM 670 C CA . VAL A 1 81 ? -1.852 5.145 -13.372 1.00 85.31 81 VAL A CA 1
ATOM 671 C C . VAL A 1 81 ? -0.547 4.518 -13.864 1.00 85.31 81 VAL A C 1
ATOM 673 O O . VAL A 1 81 ? -0.249 4.590 -15.057 1.00 85.31 81 VAL A O 1
ATOM 676 N N . ASN A 1 82 ? 0.211 3.856 -12.987 1.00 85.12 82 ASN A N 1
ATOM 677 C CA . ASN A 1 82 ? 1.428 3.144 -13.385 1.00 85.12 82 ASN A CA 1
ATOM 678 C C . ASN A 1 82 ? 1.132 2.032 -14.400 1.00 85.12 82 ASN A C 1
ATOM 680 O O . ASN A 1 82 ? 1.798 1.950 -15.430 1.00 85.12 82 ASN A O 1
ATOM 684 N N . TYR A 1 83 ? 0.081 1.247 -14.166 1.00 88.38 83 TYR A N 1
ATOM 685 C CA . TYR A 1 83 ? -0.384 0.231 -15.104 1.00 88.38 83 TYR A CA 1
ATOM 686 C C . TYR A 1 83 ? -0.722 0.826 -16.483 1.00 88.38 83 TYR A C 1
ATOM 688 O O . TYR A 1 83 ? -0.264 0.315 -17.506 1.00 88.38 83 TYR A O 1
ATOM 696 N N . LEU A 1 84 ? -1.454 1.944 -16.542 1.00 86.94 84 LEU A N 1
ATOM 697 C CA . LEU A 1 84 ? -1.724 2.622 -17.815 1.00 86.94 84 LEU A CA 1
ATOM 698 C C . LEU A 1 84 ? -0.437 3.075 -18.503 1.00 86.94 84 LEU A C 1
ATOM 700 O O . LEU A 1 84 ? -0.314 2.980 -19.725 1.00 86.94 84 LEU A O 1
ATOM 704 N N . LEU A 1 85 ? 0.534 3.570 -17.738 1.00 84.50 85 LEU A N 1
ATOM 705 C CA . LEU A 1 85 ? 1.798 4.013 -18.303 1.00 84.50 85 LEU A CA 1
ATOM 706 C C . LEU A 1 85 ? 2.600 2.870 -18.918 1.00 84.50 85 LEU A C 1
ATOM 708 O O . LEU A 1 85 ? 3.184 3.074 -19.985 1.00 84.50 85 LEU A O 1
ATOM 712 N N . ASP A 1 86 ? 2.583 1.700 -18.294 1.00 87.12 86 ASP A N 1
ATOM 713 C CA . ASP A 1 86 ? 3.344 0.538 -18.743 1.00 87.12 86 ASP A CA 1
ATOM 714 C C . ASP A 1 86 ? 2.703 -0.152 -19.959 1.00 87.12 86 ASP A C 1
ATOM 716 O O . ASP A 1 86 ? 3.416 -0.655 -20.831 1.00 87.12 86 ASP A O 1
ATOM 720 N N . TYR A 1 87 ? 1.367 -0.138 -20.057 1.00 89.62 87 TYR A N 1
ATOM 721 C CA . TYR A 1 87 ? 0.628 -0.940 -21.044 1.00 89.62 87 TYR A CA 1
ATOM 722 C C . TYR A 1 87 ? -0.168 -0.145 -22.089 1.00 89.62 87 TYR A C 1
ATOM 724 O O . TYR A 1 87 ? -0.871 -0.748 -22.905 1.00 89.62 87 TYR A O 1
ATOM 732 N N . ARG A 1 88 ? -0.071 1.189 -22.129 1.00 86.94 88 ARG A N 1
ATOM 733 C CA . ARG A 1 88 ? -0.714 1.999 -23.183 1.00 86.94 88 ARG A CA 1
ATOM 734 C C . ARG A 1 88 ? -0.132 1.754 -24.580 1.00 86.94 88 ARG A C 1
ATOM 736 O O . ARG A 1 88 ? 1.045 1.426 -24.733 1.00 86.94 88 ARG A O 1
ATOM 743 N N . LYS A 1 89 ? -0.944 1.985 -25.616 1.00 85.38 89 LYS A N 1
ATOM 744 C CA . LYS A 1 89 ? -0.489 2.045 -27.017 1.00 85.38 89 LYS A CA 1
ATOM 745 C C . LYS A 1 89 ? 0.459 3.237 -27.216 1.00 85.38 89 LYS A C 1
ATOM 747 O O . LYS A 1 89 ? 0.218 4.331 -26.704 1.00 85.38 89 LYS A O 1
ATOM 752 N N . GLU A 1 90 ? 1.540 3.040 -27.967 1.00 67.88 90 GLU A N 1
ATOM 753 C CA . GLU A 1 90 ? 2.491 4.109 -28.289 1.00 67.88 90 GLU A CA 1
ATOM 754 C C . GLU A 1 90 ? 1.821 5.155 -29.202 1.00 67.88 90 GLU A C 1
ATOM 756 O O . GLU A 1 90 ? 1.557 4.883 -30.369 1.00 67.88 90 GLU A O 1
ATOM 761 N N . GLY A 1 91 ? 1.534 6.351 -28.669 1.00 63.09 91 GLY A N 1
ATOM 762 C CA . GLY A 1 91 ? 1.116 7.524 -29.453 1.00 63.09 91 GLY A CA 1
ATOM 763 C C . GLY A 1 91 ? -0.248 8.144 -29.129 1.00 63.09 91 GLY A C 1
ATOM 764 O O . GLY A 1 91 ? -0.539 9.202 -29.676 1.00 63.09 91 GLY A O 1
ATOM 765 N N . ASP A 1 92 ? -1.060 7.549 -28.247 1.00 57.94 92 ASP A N 1
ATOM 766 C CA . ASP A 1 92 ? -2.495 7.898 -28.142 1.00 57.94 92 ASP A CA 1
ATOM 767 C C . ASP A 1 92 ? -2.889 8.826 -26.968 1.00 57.94 92 ASP A C 1
ATOM 769 O O . ASP A 1 92 ? -4.069 9.066 -26.729 1.00 57.94 92 ASP A O 1
ATOM 773 N N . LEU A 1 93 ? -1.927 9.388 -26.225 1.00 54.47 93 LEU A N 1
ATOM 774 C CA . LEU A 1 93 ? -2.197 10.368 -25.161 1.00 54.47 93 LEU A CA 1
ATOM 775 C C . LEU A 1 93 ? -1.108 11.454 -25.127 1.00 54.47 93 LEU A C 1
ATOM 777 O O . LEU A 1 93 ? 0.079 11.138 -25.064 1.00 54.47 93 LEU A O 1
ATOM 781 N N . GLU A 1 94 ? -1.506 12.731 -25.056 1.00 54.53 94 GLU A N 1
ATOM 782 C CA . GLU A 1 94 ? -0.620 13.867 -24.708 1.00 54.53 94 GLU A CA 1
ATOM 783 C C . GLU A 1 94 ? -0.006 13.741 -23.290 1.00 54.53 94 GLU A C 1
ATOM 785 O O . GLU A 1 94 ? 0.868 14.514 -22.888 1.00 54.53 94 GLU A O 1
ATOM 790 N N . LEU A 1 95 ? -0.426 12.730 -22.524 1.00 53.97 95 LEU A N 1
ATOM 791 C CA . LEU A 1 95 ? 0.163 12.331 -21.253 1.00 53.97 95 LEU A CA 1
ATOM 792 C C . LEU A 1 95 ? 1.502 11.622 -21.491 1.00 53.97 95 LEU A C 1
ATOM 794 O O . LEU A 1 95 ? 1.596 10.407 -21.688 1.00 53.97 95 LEU A O 1
ATOM 798 N N . THR A 1 96 ? 2.578 12.400 -21.439 1.00 57.88 96 THR A N 1
ATOM 799 C CA . THR A 1 96 ? 3.917 11.840 -21.247 1.00 57.88 96 THR A CA 1
ATOM 800 C C . THR A 1 96 ? 3.985 11.116 -19.896 1.00 57.88 96 THR A C 1
ATOM 802 O O . THR A 1 96 ? 3.253 11.448 -18.964 1.00 57.88 96 THR A O 1
ATOM 805 N N . ALA A 1 97 ? 4.887 10.138 -19.754 1.00 57.12 97 ALA A N 1
ATOM 806 C CA . ALA A 1 97 ? 5.068 9.430 -18.481 1.00 57.12 97 ALA A CA 1
ATOM 807 C C . ALA A 1 97 ? 5.413 10.381 -17.318 1.00 57.12 97 ALA A C 1
ATOM 809 O O . ALA A 1 97 ? 5.077 10.092 -16.177 1.00 57.12 97 ALA A O 1
ATOM 810 N N . ALA A 1 98 ? 6.039 11.525 -17.617 1.00 54.53 98 ALA A N 1
ATOM 811 C CA . ALA A 1 98 ? 6.291 12.583 -16.648 1.00 54.53 98 ALA A CA 1
ATOM 812 C C . ALA A 1 98 ? 4.997 13.301 -16.226 1.00 54.53 98 ALA A C 1
ATOM 814 O O . ALA A 1 98 ? 4.766 13.444 -15.034 1.00 54.53 98 ALA A O 1
ATOM 815 N N . ASN A 1 99 ? 4.130 13.674 -17.177 1.00 60.09 99 ASN A N 1
ATOM 816 C CA . ASN A 1 99 ? 2.880 14.395 -16.894 1.00 60.09 99 ASN A CA 1
ATOM 817 C C . ASN A 1 99 ? 1.835 13.531 -16.175 1.00 60.09 99 ASN A C 1
ATOM 819 O O . ASN A 1 99 ? 1.085 14.023 -15.344 1.00 60.09 99 ASN A O 1
ATOM 823 N N . ALA A 1 100 ? 1.756 12.241 -16.500 1.00 61.19 100 ALA A N 1
ATOM 824 C CA . ALA A 1 100 ? 0.818 11.337 -15.838 1.00 61.19 100 ALA A CA 1
ATOM 825 C C . ALA A 1 100 ? 1.244 11.025 -14.401 1.00 61.19 100 ALA A C 1
ATOM 827 O O . ALA A 1 100 ? 0.402 10.978 -13.513 1.00 61.19 100 ALA A O 1
ATOM 828 N N . ARG A 1 101 ? 2.553 10.840 -14.175 1.00 61.09 101 ARG A N 1
ATOM 829 C CA . ARG A 1 101 ? 3.098 10.678 -12.824 1.00 61.09 101 ARG A CA 1
ATOM 830 C C . ARG A 1 101 ? 2.944 11.952 -12.021 1.00 61.09 101 ARG A C 1
ATOM 832 O O . ARG A 1 101 ? 2.528 11.853 -10.888 1.00 6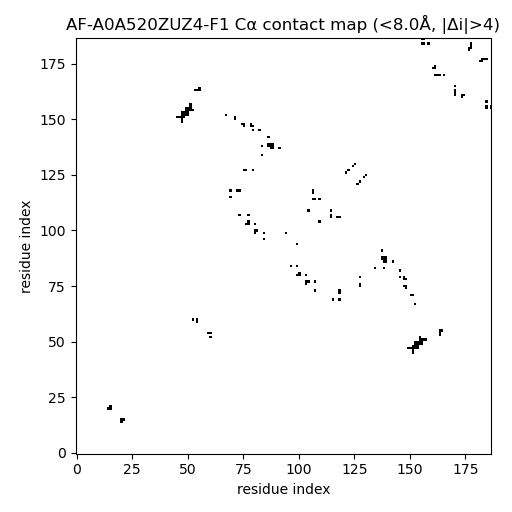1.09 101 ARG A O 1
ATOM 839 N N . SER A 1 102 ? 3.182 13.126 -12.609 1.00 60.38 102 SER A N 1
ATOM 840 C CA . SER A 1 102 ? 2.961 14.387 -11.901 1.00 60.38 102 SER A CA 1
ATOM 841 C C . SER A 1 102 ? 1.488 14.639 -11.603 1.00 60.38 102 SER A C 1
ATOM 843 O O . SER A 1 102 ? 1.198 15.117 -10.527 1.00 60.38 102 SER A O 1
ATOM 845 N N . ALA A 1 103 ? 0.559 14.311 -12.508 1.00 61.03 103 ALA A N 1
ATOM 846 C CA . ALA A 1 103 ? -0.874 14.466 -12.249 1.00 61.03 103 ALA A CA 1
ATOM 847 C C . ALA A 1 103 ? -1.386 13.460 -11.206 1.00 61.03 103 ALA A C 1
ATOM 849 O O . ALA A 1 103 ? -2.269 13.786 -10.425 1.00 61.03 103 ALA A O 1
ATOM 850 N N . ALA A 1 104 ? -0.835 12.242 -11.186 1.00 59.34 104 ALA A N 1
ATOM 851 C CA . ALA A 1 104 ? -1.131 11.261 -10.149 1.00 59.34 104 ALA A CA 1
ATOM 852 C C . ALA A 1 104 ? -0.498 11.640 -8.810 1.00 59.34 104 ALA A C 1
ATOM 854 O O . ALA A 1 104 ? -1.180 11.564 -7.802 1.00 59.34 104 ALA A O 1
ATOM 855 N N . ASP A 1 105 ? 0.756 12.091 -8.803 1.00 61.12 105 ASP A N 1
ATOM 856 C CA . ASP A 1 105 ? 1.427 12.607 -7.610 1.00 61.12 105 ASP A CA 1
ATOM 857 C C . ASP A 1 105 ? 0.731 13.884 -7.113 1.00 61.12 105 ASP A C 1
ATOM 859 O O . ASP A 1 105 ? 0.549 14.035 -5.923 1.00 61.12 105 ASP A O 1
ATOM 863 N N . GLU A 1 106 ? 0.237 14.773 -7.975 1.00 58.81 106 GLU A N 1
ATOM 864 C CA . GLU A 1 106 ? -0.557 15.946 -7.566 1.00 58.81 106 GLU A CA 1
ATOM 865 C C . GLU A 1 106 ? -1.900 15.537 -6.941 1.00 58.81 106 GLU A C 1
ATOM 867 O O . GLU A 1 106 ? -2.384 16.201 -6.030 1.00 58.81 106 GLU A O 1
ATOM 872 N N . LEU A 1 107 ? -2.471 14.405 -7.368 1.00 59.16 107 LEU A N 1
ATOM 873 C CA . LEU A 1 107 ? -3.667 13.821 -6.757 1.00 59.16 107 LEU A CA 1
ATOM 874 C C . LEU A 1 107 ? -3.383 12.981 -5.500 1.00 59.16 107 LEU A C 1
ATOM 876 O O . LEU A 1 107 ? -4.344 12.514 -4.897 1.00 59.16 107 LEU A O 1
ATOM 880 N N . VAL A 1 108 ? -2.110 12.725 -5.164 1.00 57.81 108 VAL A N 1
ATOM 881 C CA . VAL A 1 108 ? -1.670 11.796 -4.099 1.00 57.81 108 VAL A CA 1
ATOM 882 C C . VAL A 1 108 ? -0.804 12.477 -3.020 1.00 57.81 108 VAL A C 1
ATOM 884 O O . VAL A 1 108 ? -0.771 12.005 -1.886 1.00 57.81 108 VAL A O 1
ATOM 887 N N . ASP A 1 109 ? -0.076 13.548 -3.349 1.00 53.81 109 ASP A N 1
ATOM 888 C CA . ASP A 1 109 ? 1.008 14.135 -2.538 1.00 53.81 109 ASP A CA 1
ATOM 889 C C . ASP A 1 109 ? 0.626 15.498 -1.916 1.00 53.81 109 ASP A C 1
ATOM 891 O O . ASP A 1 109 ? 1.304 15.967 -0.998 1.00 53.81 109 ASP A O 1
ATOM 895 N N . ASP A 1 110 ? -0.472 16.141 -2.347 1.00 47.66 110 ASP A N 1
ATOM 896 C CA . ASP A 1 110 ? -0.951 17.384 -1.719 1.00 47.66 110 ASP A CA 1
ATOM 897 C C . ASP A 1 110 ? -1.897 17.081 -0.545 1.00 47.66 110 ASP A C 1
ATOM 899 O O . ASP A 1 110 ? -3.065 16.751 -0.719 1.00 47.66 110 ASP A O 1
ATOM 903 N N . VAL A 1 111 ? -1.382 17.212 0.682 1.00 47.19 111 VAL A N 1
ATOM 904 C CA . VAL A 1 111 ? -2.017 16.851 1.974 1.00 47.19 111 VAL A CA 1
ATOM 905 C C . VAL A 1 111 ? -3.181 17.802 2.367 1.00 47.19 111 VAL A C 1
ATOM 907 O O . VAL A 1 111 ? -3.431 18.071 3.546 1.00 47.19 111 VAL A O 1
ATOM 910 N N . GLY A 1 112 ? -3.879 18.379 1.388 1.00 54.97 112 GLY A N 1
ATOM 911 C CA . GLY A 1 112 ? -4.934 19.383 1.548 1.00 54.97 112 GLY A CA 1
ATOM 912 C C . GLY A 1 112 ? -6.360 18.815 1.548 1.00 54.97 112 GLY A C 1
ATOM 913 O O . GLY A 1 112 ? -6.630 17.712 1.087 1.00 54.97 112 GLY A O 1
ATOM 914 N N . ALA A 1 113 ? -7.323 19.607 2.036 1.00 54.28 113 ALA A N 1
ATOM 915 C CA . ALA A 1 113 ? -8.751 19.252 2.034 1.00 54.28 113 ALA A CA 1
ATOM 916 C C . ALA A 1 113 ? -9.342 19.060 0.617 1.00 54.28 113 ALA A C 1
ATOM 918 O O . ALA A 1 113 ? -10.361 18.385 0.465 1.00 54.28 113 ALA A O 1
ATOM 919 N N . ASP A 1 114 ? -8.695 19.625 -0.404 1.00 60.84 114 ASP A N 1
ATOM 920 C CA . ASP A 1 114 ? -9.132 19.570 -1.801 1.00 60.84 114 ASP A CA 1
ATOM 921 C C . ASP A 1 114 ? -8.833 18.203 -2.462 1.00 60.84 114 ASP A C 1
ATOM 923 O O . ASP A 1 114 ? -9.581 17.762 -3.335 1.00 60.84 114 ASP A O 1
ATOM 927 N N . GLU A 1 115 ? -7.816 17.471 -1.990 1.00 60.97 115 GLU A N 1
ATOM 928 C CA . GLU A 1 115 ? -7.431 16.141 -2.495 1.00 60.97 115 GLU A CA 1
ATOM 929 C C . GLU A 1 115 ? -8.452 15.067 -2.094 1.00 60.97 115 GLU A C 1
ATOM 931 O O . GLU A 1 115 ? -8.926 14.292 -2.926 1.00 60.97 115 GLU A O 1
ATOM 936 N N . ALA A 1 116 ? -8.872 15.071 -0.824 1.00 65.12 116 ALA A N 1
ATOM 937 C CA . ALA A 1 116 ? -9.918 14.172 -0.346 1.00 65.12 116 ALA A CA 1
ATOM 938 C C . ALA A 1 116 ? -11.226 14.376 -1.130 1.00 65.12 116 ALA A C 1
ATOM 940 O O . ALA A 1 116 ? -11.938 13.411 -1.398 1.00 65.12 116 ALA A O 1
ATOM 941 N N . ALA A 1 117 ? -11.532 15.610 -1.544 1.00 72.81 117 ALA A N 1
ATOM 942 C CA . ALA A 1 117 ? -12.692 15.900 -2.380 1.00 72.81 117 ALA A CA 1
ATOM 943 C C . ALA A 1 117 ? -12.530 15.361 -3.812 1.00 72.81 117 ALA A C 1
ATOM 945 O O . ALA A 1 117 ? -13.465 14.751 -4.330 1.00 72.81 117 ALA A O 1
ATOM 946 N N . ALA A 1 118 ? -11.356 15.527 -4.432 1.00 74.44 118 ALA A N 1
ATOM 947 C CA . ALA A 1 118 ? -11.074 15.000 -5.769 1.00 74.44 118 ALA A CA 1
ATOM 948 C C . ALA A 1 118 ? -11.092 13.462 -5.804 1.00 74.44 118 ALA A C 1
ATOM 950 O O . ALA A 1 118 ? -11.691 12.864 -6.702 1.00 74.44 118 ALA A O 1
ATOM 951 N N . LEU A 1 119 ? -10.494 12.813 -4.801 1.00 76.94 119 LEU A N 1
ATOM 952 C CA . LEU A 1 119 ? -10.505 11.359 -4.681 1.00 76.94 119 LEU A CA 1
ATOM 953 C C . LEU A 1 119 ? -11.916 10.829 -4.396 1.00 76.94 119 LEU A C 1
ATOM 955 O O . LEU A 1 119 ? -12.348 9.878 -5.045 1.00 76.94 119 LEU A O 1
ATOM 959 N N . ASN A 1 120 ? -12.675 11.477 -3.507 1.00 81.19 120 ASN A N 1
ATOM 960 C CA . ASN A 1 120 ? -14.081 11.128 -3.290 1.00 81.19 120 ASN A CA 1
ATOM 961 C C . ASN A 1 120 ? -14.905 11.288 -4.570 1.00 81.19 120 ASN A C 1
ATOM 963 O O . ASN A 1 120 ? -15.683 10.400 -4.904 1.00 81.19 120 ASN A O 1
ATOM 967 N N . GLN A 1 121 ? -14.687 12.355 -5.339 1.00 81.75 121 GLN A N 1
ATOM 968 C CA . GLN A 1 121 ? -15.355 12.546 -6.624 1.00 81.75 121 GLN A CA 1
ATOM 969 C C . GLN A 1 121 ? -14.997 11.439 -7.629 1.00 81.75 121 GLN A C 1
ATOM 971 O O . GLN A 1 121 ? -15.868 10.970 -8.364 1.00 81.75 121 GLN A O 1
ATOM 976 N N . TRP A 1 122 ? -13.739 10.987 -7.659 1.00 81.62 122 TRP A N 1
ATOM 977 C CA . TRP A 1 122 ? -13.329 9.844 -8.477 1.00 81.62 122 TRP A CA 1
ATOM 978 C C . TRP A 1 122 ? -14.075 8.569 -8.064 1.00 81.62 122 TRP A C 1
ATOM 980 O O . TRP A 1 122 ? -14.662 7.910 -8.927 1.00 81.62 122 TRP A O 1
ATOM 990 N N . ILE A 1 123 ? -14.137 8.266 -6.763 1.00 85.00 123 ILE A N 1
ATOM 991 C CA . ILE A 1 123 ? -14.890 7.120 -6.224 1.00 85.00 123 ILE A CA 1
ATOM 992 C C . ILE A 1 123 ? -16.374 7.222 -6.612 1.00 85.00 123 ILE A C 1
ATOM 994 O O . ILE A 1 123 ? -16.938 6.274 -7.159 1.00 85.00 123 ILE A O 1
ATOM 998 N N . GLU A 1 124 ? -16.994 8.386 -6.405 1.00 86.81 124 GLU A N 1
ATOM 999 C CA . GLU A 1 124 ? -18.400 8.652 -6.743 1.00 86.81 124 GLU A CA 1
ATOM 1000 C C . GLU A 1 124 ? -18.688 8.525 -8.246 1.00 86.81 124 GLU A C 1
ATOM 1002 O O . GLU A 1 124 ? -19.775 8.095 -8.636 1.00 86.81 124 GLU A O 1
ATOM 1007 N N . SER A 1 125 ? -17.714 8.844 -9.103 1.00 83.12 125 SER A N 1
ATOM 1008 C CA . SER A 1 125 ? -17.824 8.693 -10.561 1.00 83.12 125 SER A CA 1
ATOM 1009 C C . SER A 1 125 ? -17.729 7.239 -11.055 1.00 83.12 125 SER A C 1
ATOM 1011 O O . SER A 1 125 ? -17.855 6.988 -12.254 1.00 83.12 125 SER A O 1
ATOM 1013 N N . GLY A 1 126 ? -17.540 6.278 -10.145 1.00 83.31 126 GLY A N 1
ATOM 1014 C CA . GLY A 1 126 ? -17.390 4.852 -10.445 1.00 83.31 126 GLY A CA 1
ATOM 1015 C C . GLY A 1 126 ? -15.964 4.321 -10.275 1.00 83.31 126 GLY A C 1
ATOM 1016 O O . GLY A 1 126 ? -15.719 3.150 -10.564 1.00 83.31 126 GLY A O 1
ATOM 1017 N N . GLY A 1 127 ? -15.034 5.160 -9.810 1.00 87.56 127 GLY A N 1
ATOM 1018 C CA . GLY A 1 127 ? -13.697 4.773 -9.371 1.00 87.56 127 GLY A CA 1
ATOM 1019 C C . GLY A 1 127 ? -12.917 3.935 -10.385 1.00 87.56 127 GLY A C 1
ATOM 1020 O O . GLY A 1 127 ? -12.851 4.241 -11.581 1.00 87.56 127 GLY A O 1
ATOM 1021 N N . LEU A 1 128 ? -12.311 2.858 -9.886 1.00 89.69 128 LEU A N 1
ATOM 1022 C CA . LEU A 1 128 ? -11.461 1.964 -10.667 1.00 89.69 128 LEU A CA 1
ATOM 1023 C C . LEU A 1 128 ? -12.215 1.296 -11.824 1.00 89.69 128 LEU A C 1
ATOM 1025 O O . LEU A 1 128 ? -11.681 1.225 -12.927 1.00 89.69 128 LEU A O 1
ATOM 1029 N N . ASP A 1 129 ? -13.447 0.836 -11.604 1.00 90.31 129 ASP A N 1
ATOM 1030 C CA . ASP A 1 129 ? -14.213 0.097 -12.616 1.00 90.31 129 ASP A CA 1
ATOM 1031 C C . ASP A 1 129 ? -14.540 0.975 -13.829 1.00 90.31 129 ASP A C 1
ATOM 1033 O O . ASP A 1 129 ? -14.389 0.563 -14.989 1.00 90.31 129 ASP A O 1
ATOM 1037 N N . PHE A 1 130 ? -14.937 2.222 -13.566 1.00 87.25 130 PHE A N 1
ATOM 1038 C CA . PHE A 1 130 ? -15.149 3.211 -14.616 1.00 87.25 130 PHE A CA 1
ATOM 1039 C C . PHE A 1 130 ? -13.841 3.513 -15.357 1.00 87.25 130 PHE A C 1
ATOM 1041 O O . PHE A 1 130 ? -13.803 3.493 -16.590 1.00 87.25 130 PHE A O 1
ATOM 1048 N N . ALA A 1 131 ? -12.747 3.719 -14.620 1.00 87.25 131 ALA A N 1
ATOM 1049 C CA . ALA A 1 131 ? -11.442 4.011 -15.204 1.00 87.25 131 ALA A CA 1
ATOM 1050 C C . ALA A 1 131 ? -10.904 2.854 -16.073 1.00 87.25 131 ALA A C 1
ATOM 1052 O O . ALA A 1 131 ? -10.388 3.088 -17.171 1.00 87.25 131 ALA A O 1
ATOM 1053 N N . LEU A 1 132 ? -11.075 1.599 -15.644 1.00 89.81 132 LEU A N 1
ATOM 1054 C CA . LEU A 1 132 ? -10.732 0.407 -16.428 1.00 89.81 132 LEU A CA 1
ATOM 1055 C C . LEU A 1 132 ? -11.554 0.330 -17.718 1.00 89.81 132 LEU A C 1
ATOM 1057 O O . LEU A 1 132 ? -11.005 0.080 -18.791 1.00 89.81 132 LEU A O 1
ATOM 1061 N N . THR A 1 133 ? -12.854 0.612 -17.633 1.00 89.56 133 THR A N 1
ATOM 1062 C CA . THR A 1 133 ? -13.749 0.614 -18.800 1.00 89.56 133 THR A CA 1
ATOM 1063 C C . THR A 1 133 ? -13.335 1.670 -19.825 1.00 89.56 133 THR A C 1
ATOM 1065 O O . THR A 1 133 ? -13.244 1.382 -21.019 1.00 89.56 133 THR A O 1
ATOM 1068 N N . MET A 1 134 ? -13.043 2.888 -19.365 1.00 85.44 134 MET A N 1
ATOM 1069 C CA . MET A 1 134 ? -12.667 4.006 -20.233 1.00 85.44 134 MET A CA 1
ATOM 1070 C C . MET A 1 134 ? -11.268 3.855 -20.837 1.00 85.44 134 MET A C 1
ATOM 1072 O O . MET A 1 134 ? -11.024 4.328 -21.945 1.00 85.44 134 MET A O 1
ATOM 1076 N N . SER A 1 135 ? -10.349 3.199 -20.128 1.00 86.44 135 SER A N 1
ATOM 1077 C CA . SER A 1 135 ? -8.965 3.023 -20.578 1.00 86.44 135 SER A CA 1
ATOM 1078 C C . SER A 1 135 ? -8.761 1.830 -21.512 1.00 86.44 135 SER A C 1
ATOM 1080 O O . SER A 1 135 ? -7.818 1.849 -22.303 1.00 86.44 135 SER A O 1
ATOM 1082 N N . ALA A 1 136 ? -9.649 0.830 -21.485 1.00 87.69 136 ALA A N 1
ATOM 1083 C CA . ALA A 1 136 ? -9.528 -0.393 -22.282 1.00 87.69 136 ALA A CA 1
ATOM 1084 C C . ALA A 1 136 ? -9.197 -0.173 -23.779 1.00 87.69 136 ALA A C 1
ATOM 1086 O O . ALA A 1 136 ? -8.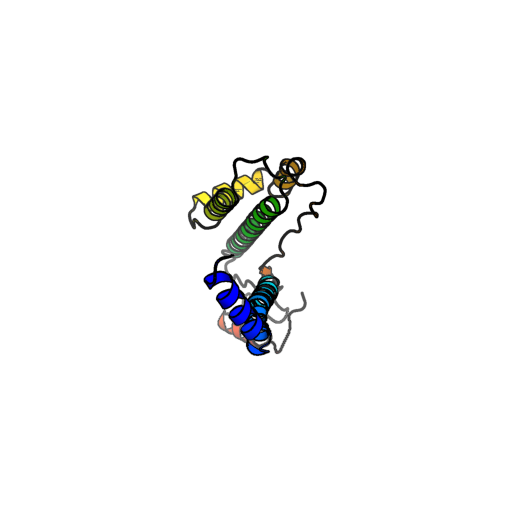329 -0.882 -24.292 1.00 87.69 136 ALA A O 1
ATOM 1087 N N . PRO A 1 137 ? -9.783 0.810 -24.500 1.00 87.81 137 PRO A N 1
ATOM 1088 C CA . PRO A 1 137 ? -9.458 1.049 -25.911 1.00 87.81 137 PRO A C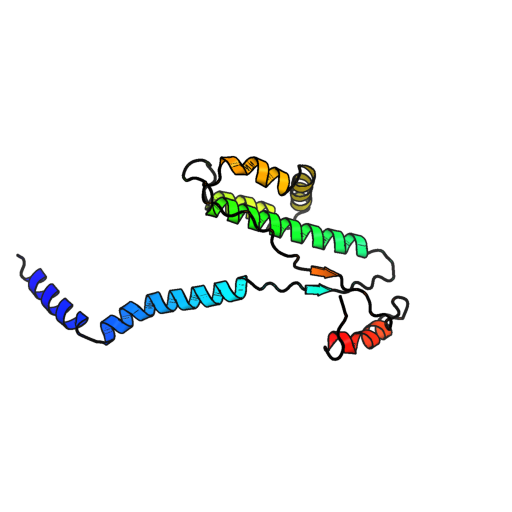A 1
ATOM 1089 C C . PRO A 1 137 ? -8.012 1.508 -26.165 1.00 87.81 137 PRO A C 1
ATOM 1091 O O . PRO A 1 137 ? -7.497 1.334 -27.275 1.00 87.81 137 PRO A O 1
ATOM 1094 N N . TYR A 1 138 ? -7.362 2.088 -25.155 1.00 84.75 138 TYR A N 1
ATOM 1095 C CA . TYR A 1 138 ? -6.033 2.701 -25.236 1.00 84.75 138 TYR A CA 1
ATOM 1096 C C . TYR A 1 138 ? -4.908 1.771 -24.765 1.00 84.75 138 TYR A C 1
ATOM 1098 O O . TYR A 1 138 ? -3.729 2.113 -24.881 1.00 84.75 138 TYR A O 1
ATOM 1106 N N . LEU A 1 139 ? -5.253 0.589 -24.252 1.00 89.00 139 LEU A N 1
ATOM 1107 C CA . LEU A 1 139 ? -4.302 -0.432 -23.826 1.00 89.00 139 LEU A CA 1
ATOM 1108 C C . LEU A 1 139 ? -3.847 -1.295 -25.002 1.00 89.00 139 LEU A C 1
ATOM 1110 O O . LEU A 1 139 ? -4.597 -1.543 -25.949 1.00 89.00 139 LEU A O 1
ATOM 1114 N N . ARG A 1 140 ? -2.601 -1.760 -24.950 1.00 90.31 140 ARG A N 1
ATOM 1115 C CA . ARG A 1 140 ? -2.078 -2.741 -25.904 1.00 90.31 140 ARG A CA 1
ATOM 1116 C C . ARG A 1 140 ? -2.885 -4.040 -25.838 1.00 90.31 140 ARG A C 1
ATOM 1118 O O . ARG A 1 140 ? -3.409 -4.402 -24.791 1.00 90.31 140 ARG A O 1
ATOM 1125 N N . GLU A 1 141 ? -2.938 -4.770 -26.951 1.00 88.50 141 GLU A N 1
ATOM 1126 C CA . GLU A 1 141 ? -3.664 -6.048 -27.027 1.00 88.50 141 GLU A CA 1
ATOM 1127 C C . GLU A 1 141 ? -3.084 -7.124 -26.096 1.00 88.50 141 GLU A C 1
ATOM 1129 O O . GLU A 1 141 ? -3.809 -8.010 -25.654 1.00 88.50 141 GLU A O 1
ATOM 1134 N N . ASP A 1 142 ? -1.787 -7.041 -25.787 1.00 91.38 142 ASP A N 1
ATOM 1135 C CA . ASP A 1 142 ? -1.068 -7.953 -24.895 1.00 91.38 142 ASP A CA 1
ATOM 1136 C C . ASP A 1 142 ? -1.020 -7.477 -23.432 1.00 91.38 142 ASP A C 1
ATOM 1138 O O . ASP A 1 142 ? -0.304 -8.068 -22.622 1.00 91.38 142 ASP A O 1
ATOM 1142 N N . ALA A 1 143 ? -1.765 -6.422 -23.080 1.00 91.19 143 ALA A N 1
ATOM 1143 C CA . ALA A 1 143 ? -1.819 -5.922 -21.712 1.00 91.19 143 ALA A CA 1
ATOM 1144 C C . ALA A 1 143 ? -2.433 -6.981 -20.769 1.00 91.19 143 ALA A C 1
ATOM 1146 O O . ALA A 1 143 ? -3.544 -7.461 -21.022 1.00 91.19 143 ALA A O 1
ATOM 1147 N N . PRO A 1 144 ? -1.743 -7.366 -19.680 1.00 93.38 144 PRO A N 1
ATOM 1148 C CA . PRO A 1 144 ? -2.322 -8.247 -18.675 1.00 93.38 144 PRO A CA 1
ATOM 1149 C C . PRO A 1 144 ? -3.462 -7.525 -17.939 1.00 93.38 144 PRO A C 1
ATOM 1151 O O . PRO A 1 144 ? -3.437 -6.303 -17.858 1.00 93.38 144 PRO A O 1
ATOM 1154 N N . PRO A 1 145 ? -4.438 -8.233 -17.347 1.00 91.69 145 PRO A N 1
ATOM 1155 C CA . PRO A 1 145 ? -5.453 -7.592 -16.514 1.00 91.69 145 PRO A CA 1
ATOM 1156 C C . PRO A 1 145 ? -4.827 -6.793 -15.364 1.00 91.69 145 PRO A C 1
ATOM 1158 O O . PRO A 1 145 ? -3.857 -7.244 -14.750 1.00 91.69 145 PRO A O 1
ATOM 1161 N N . PHE A 1 146 ? -5.406 -5.633 -15.042 1.00 92.25 146 PHE A N 1
ATOM 1162 C CA . PHE A 1 146 ? -5.000 -4.868 -13.866 1.00 92.25 146 PHE A CA 1
ATOM 1163 C C . PHE A 1 146 ? -5.224 -5.690 -12.591 1.00 92.25 146 PHE A C 1
ATOM 1165 O O . PHE A 1 146 ? -6.289 -6.280 -12.397 1.00 92.25 146 PHE A O 1
ATOM 1172 N N . VAL A 1 147 ? -4.225 -5.698 -11.711 1.00 91.50 147 VAL A N 1
ATOM 1173 C CA . VAL A 1 147 ? -4.302 -6.325 -10.391 1.00 91.50 147 VAL A CA 1
ATOM 1174 C C . VAL A 1 147 ? -4.298 -5.215 -9.351 1.00 91.50 147 VAL A C 1
ATOM 1176 O O . VAL A 1 147 ? -3.323 -4.474 -9.233 1.00 91.50 147 VAL A O 1
ATOM 1179 N N . SER A 1 148 ? -5.396 -5.100 -8.604 1.00 88.56 148 SER A N 1
ATOM 1180 C CA . SER A 1 148 ? -5.495 -4.125 -7.519 1.00 88.56 148 SER A CA 1
ATOM 1181 C C . SER A 1 148 ? -4.466 -4.434 -6.428 1.00 88.56 148 SER A C 1
ATOM 1183 O O . SER A 1 148 ? -4.301 -5.608 -6.081 1.00 88.56 148 SER A O 1
ATOM 1185 N N . PRO A 1 149 ? -3.801 -3.415 -5.855 1.00 89.50 149 PRO A N 1
ATOM 1186 C CA . PRO A 1 149 ? -2.958 -3.618 -4.687 1.00 89.50 149 PRO A CA 1
ATOM 1187 C C . PRO A 1 149 ? -3.775 -4.170 -3.513 1.00 89.50 149 PRO A C 1
ATOM 1189 O O . PRO A 1 149 ? -4.974 -3.912 -3.388 1.00 89.50 149 PRO A O 1
ATOM 1192 N N . GLU A 1 150 ? -3.110 -4.929 -2.646 1.00 88.00 150 GLU A N 1
ATOM 1193 C CA . GLU A 1 150 ? -3.694 -5.406 -1.394 1.00 88.00 150 GLU A CA 1
ATOM 1194 C C . GLU A 1 150 ? -3.883 -4.253 -0.396 1.00 88.00 150 GLU A C 1
ATOM 1196 O O . GLU A 1 150 ? -3.238 -3.204 -0.478 1.00 88.00 150 GLU A O 1
ATOM 1201 N N . ARG A 1 151 ? -4.766 -4.449 0.588 1.00 88.56 151 ARG A N 1
ATOM 1202 C CA . ARG A 1 151 ? -4.954 -3.476 1.669 1.00 88.56 151 ARG A CA 1
ATOM 1203 C C . ARG A 1 151 ? -3.724 -3.452 2.573 1.00 88.56 151 ARG A C 1
ATOM 1205 O O . ARG A 1 151 ? -3.303 -4.478 3.109 1.00 88.56 151 ARG A O 1
ATOM 1212 N N . SER A 1 152 ? -3.204 -2.248 2.803 1.00 87.56 152 SER A N 1
ATOM 1213 C CA . SER A 1 152 ? -2.100 -2.013 3.740 1.00 87.56 152 SER A CA 1
ATOM 1214 C C . SER A 1 152 ? -2.501 -2.255 5.198 1.00 87.56 152 SER A C 1
ATOM 1216 O O . SER A 1 152 ? -1.641 -2.587 6.012 1.00 87.56 152 SER A O 1
ATOM 1218 N N . PHE A 1 153 ? -3.787 -2.108 5.529 1.00 91.12 153 PHE A N 1
ATOM 1219 C CA . PHE A 1 153 ? -4.316 -2.271 6.880 1.00 91.12 153 PHE A CA 1
ATOM 1220 C C . PHE A 1 153 ? -5.567 -3.149 6.882 1.00 91.12 153 PHE A C 1
ATOM 1222 O O . PHE A 1 153 ? -6.462 -2.958 6.059 1.00 91.12 153 PHE A O 1
ATOM 1229 N N . ILE A 1 154 ? -5.630 -4.092 7.822 1.00 90.31 154 ILE A N 1
ATOM 1230 C CA . ILE A 1 154 ? -6.813 -4.921 8.082 1.00 90.31 154 ILE A CA 1
ATOM 1231 C C . ILE A 1 154 ? -7.111 -4.872 9.577 1.00 90.31 154 ILE A C 1
ATOM 1233 O O . ILE A 1 154 ? -6.214 -5.071 10.398 1.00 90.31 154 ILE A O 1
ATOM 1237 N N . GLU A 1 155 ? -8.363 -4.605 9.938 1.00 90.94 155 GLU A N 1
ATOM 1238 C CA . GLU A 1 155 ? -8.780 -4.654 11.336 1.00 90.94 155 GLU A CA 1
ATOM 1239 C C . GLU A 1 155 ? -8.825 -6.106 11.815 1.00 90.94 155 GLU A C 1
ATOM 1241 O O . GLU A 1 155 ? -9.477 -6.962 11.218 1.00 90.94 155 GLU A O 1
ATOM 1246 N N . ALA A 1 156 ? -8.108 -6.385 12.897 1.00 90.69 156 ALA A N 1
ATOM 1247 C CA . ALA A 1 156 ? -8.174 -7.642 13.612 1.00 90.69 156 ALA A CA 1
ATOM 1248 C C . ALA A 1 156 ? -9.232 -7.550 14.721 1.00 90.69 156 ALA A C 1
ATOM 1250 O O . ALA A 1 156 ? -9.354 -6.508 15.375 1.00 90.69 156 ALA A O 1
ATOM 1251 N N . PRO A 1 157 ? -9.971 -8.641 14.982 1.00 90.19 157 PRO A N 1
ATOM 1252 C CA . PRO A 1 157 ? -10.917 -8.676 16.084 1.00 90.19 157 PRO A CA 1
ATOM 1253 C C . PRO A 1 157 ? -10.190 -8.556 17.425 1.00 90.19 157 PRO A C 1
ATOM 1255 O O . PRO A 1 157 ? -9.064 -9.033 17.597 1.00 90.19 157 PRO A O 1
ATOM 1258 N N . LEU A 1 158 ? -10.863 -7.947 18.401 1.00 90.06 158 LEU A N 1
ATOM 1259 C CA . LEU A 1 158 ? -10.374 -7.936 19.772 1.00 90.06 158 LEU A CA 1
ATOM 1260 C C . LEU A 1 158 ? -10.441 -9.364 20.348 1.00 90.06 158 LEU A C 1
ATOM 1262 O O . LEU A 1 158 ? -11.476 -10.013 20.191 1.00 90.06 158 LEU A O 1
ATOM 1266 N N . PRO A 1 159 ? -9.388 -9.862 21.018 1.00 91.19 159 PRO A N 1
ATOM 1267 C CA . PRO A 1 159 ? -9.437 -11.171 21.659 1.00 91.19 159 PRO A CA 1
ATOM 1268 C C . PRO A 1 159 ? -10.517 -11.250 22.745 1.00 91.19 159 PRO A C 1
ATOM 1270 O O . PRO A 1 159 ? -10.720 -10.290 23.488 1.00 91.19 159 PRO A O 1
ATOM 1273 N N . ASP A 1 160 ? -11.149 -12.418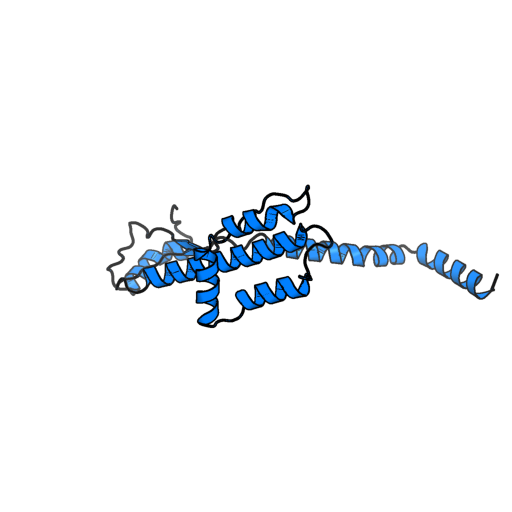 22.889 1.00 87.88 160 ASP A N 1
ATOM 1274 C CA . ASP A 1 160 ? -12.245 -12.645 23.848 1.00 87.88 160 ASP A CA 1
ATOM 1275 C C . ASP A 1 160 ? -11.846 -12.389 25.314 1.00 87.88 160 ASP A C 1
ATOM 1277 O O . ASP A 1 160 ? -12.696 -12.106 26.160 1.00 87.88 160 ASP A O 1
ATOM 1281 N N . ASP A 1 161 ? -10.552 -12.500 25.639 1.00 88.75 161 ASP A N 1
ATOM 1282 C CA . ASP A 1 161 ? -10.010 -12.259 26.979 1.00 88.75 161 ASP A CA 1
ATOM 1283 C C . ASP A 1 161 ? -9.710 -10.778 27.275 1.00 88.75 161 ASP A C 1
ATOM 1285 O O . ASP A 1 161 ? -9.312 -10.441 28.396 1.00 88.75 161 ASP A O 1
ATOM 1289 N N . VAL A 1 162 ? -9.939 -9.884 26.307 1.00 89.69 162 VAL A N 1
ATOM 1290 C CA . VAL A 1 162 ? -9.743 -8.437 26.443 1.00 89.69 162 VAL A CA 1
ATOM 1291 C C . VAL A 1 162 ? -11.086 -7.750 26.675 1.00 89.69 162 VAL A C 1
ATOM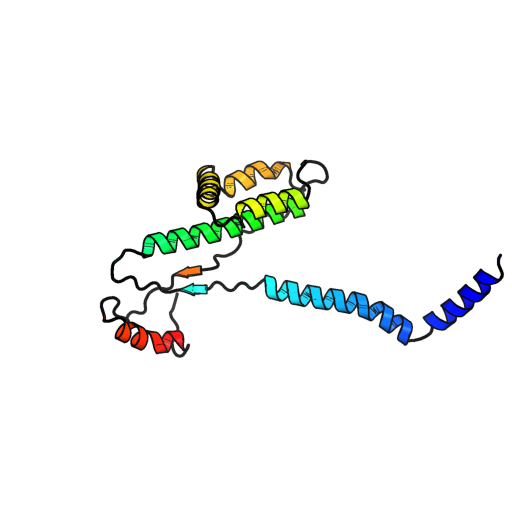 1293 O O . VAL A 1 162 ? -12.001 -7.839 25.862 1.00 89.69 162 VAL A O 1
ATOM 1296 N N . ASN A 1 163 ? -11.204 -7.001 27.774 1.00 90.25 163 ASN A N 1
ATOM 1297 C CA . ASN A 1 163 ? -12.410 -6.220 28.055 1.00 90.25 163 ASN A CA 1
ATOM 1298 C C . ASN A 1 163 ? -12.249 -4.780 27.528 1.00 90.25 163 ASN A C 1
ATOM 1300 O O . ASN A 1 163 ? -11.530 -3.998 28.155 1.00 90.25 163 ASN A O 1
ATOM 1304 N N . PRO A 1 164 ? -12.949 -4.373 26.451 1.00 88.06 164 PRO A N 1
ATOM 1305 C CA . PRO A 1 164 ? -12.797 -3.037 25.868 1.00 88.06 164 PRO A CA 1
ATOM 1306 C C . PRO A 1 164 ? -13.286 -1.902 26.784 1.00 88.06 164 PRO A C 1
ATOM 1308 O O . PRO A 1 164 ? -12.868 -0.758 26.615 1.00 88.06 164 PRO A O 1
ATOM 1311 N N . ALA A 1 165 ? -14.136 -2.205 27.772 1.00 90.00 165 ALA A N 1
ATOM 1312 C CA . ALA A 1 165 ? -14.650 -1.236 28.741 1.00 90.00 165 ALA A CA 1
ATOM 1313 C C . ALA A 1 165 ? -13.755 -1.079 29.988 1.00 90.00 165 ALA A C 1
ATOM 1315 O O . ALA A 1 165 ? -14.085 -0.318 30.899 1.00 90.00 165 ALA A O 1
ATOM 1316 N N . ALA A 1 166 ? -12.644 -1.817 30.074 1.00 91.50 166 ALA A N 1
ATOM 1317 C CA . ALA A 1 166 ? -11.711 -1.701 31.187 1.00 91.50 166 ALA A CA 1
ATOM 1318 C C . ALA A 1 166 ? -10.920 -0.379 31.159 1.00 91.50 166 ALA A C 1
ATOM 1320 O O . ALA A 1 166 ? -10.857 0.330 30.155 1.00 91.50 166 ALA A O 1
ATOM 1321 N N . ALA A 1 167 ? -10.256 -0.055 32.272 1.00 92.50 167 ALA A N 1
ATOM 1322 C CA . ALA A 1 167 ? -9.285 1.037 32.296 1.00 92.50 167 ALA A CA 1
ATOM 1323 C C . ALA A 1 167 ? -8.176 0.778 31.261 1.00 92.50 167 ALA A C 1
ATOM 1325 O O . ALA A 1 167 ? -7.688 -0.347 31.153 1.00 92.50 167 ALA A O 1
ATOM 1326 N N . SER A 1 168 ? -7.737 1.8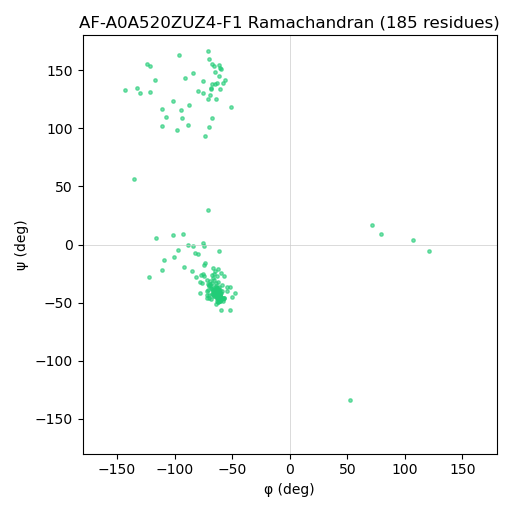13 30.540 1.00 89.56 168 SER A N 1
ATOM 1327 C CA . SER A 1 168 ? -6.810 1.675 29.404 1.00 89.56 168 SER A CA 1
ATOM 1328 C C . SER A 1 168 ? -5.525 0.920 29.760 1.00 89.56 168 SER A C 1
ATOM 1330 O O . SER A 1 168 ? -5.053 0.103 28.977 1.00 89.56 168 SER A O 1
ATOM 1332 N N . GLN A 1 169 ? -4.998 1.122 30.972 1.00 91.06 169 GLN A N 1
ATOM 1333 C CA . GLN A 1 169 ? -3.819 0.402 31.457 1.00 91.06 169 GLN A CA 1
ATOM 1334 C C . GLN A 1 169 ? -4.047 -1.117 31.525 1.00 91.06 169 GLN A C 1
ATOM 1336 O O . GLN A 1 169 ? -3.181 -1.889 31.124 1.00 91.06 169 GLN A O 1
ATOM 1341 N N . LEU A 1 170 ? -5.230 -1.542 31.980 1.00 92.62 170 LEU A N 1
ATOM 1342 C CA . LEU A 1 170 ? -5.585 -2.956 32.072 1.00 92.62 170 LEU A CA 1
ATOM 1343 C C . LEU A 1 170 ? -5.734 -3.582 30.680 1.00 92.62 170 LEU A C 1
ATOM 1345 O O . LEU A 1 170 ? -5.306 -4.713 30.481 1.00 92.62 170 LEU A O 1
ATOM 1349 N N . ILE A 1 171 ? -6.275 -2.837 29.711 1.00 91.94 171 ILE A N 1
ATOM 1350 C CA . ILE A 1 171 ? -6.378 -3.279 28.311 1.00 91.94 171 ILE A CA 1
ATOM 1351 C C . ILE A 1 171 ? -4.984 -3.511 27.718 1.00 91.94 171 ILE A C 1
ATOM 1353 O O . ILE A 1 171 ? -4.738 -4.546 27.103 1.00 91.94 171 ILE A O 1
ATOM 1357 N N . VAL A 1 172 ? -4.046 -2.582 27.938 1.00 90.56 172 VAL A N 1
ATOM 1358 C CA . VAL A 1 172 ? -2.655 -2.726 27.472 1.00 90.56 172 VAL A CA 1
ATOM 1359 C C . VAL A 1 172 ? -1.992 -3.957 28.088 1.00 90.56 172 VAL A C 1
ATOM 1361 O O . VAL A 1 172 ? -1.313 -4.707 27.386 1.00 90.56 172 VAL A O 1
ATOM 1364 N N . ASP A 1 173 ? -2.204 -4.201 29.381 1.00 92.56 173 ASP A N 1
ATOM 1365 C CA . ASP A 1 173 ? -1.636 -5.371 30.049 1.00 92.56 173 ASP A CA 1
ATOM 1366 C C . ASP A 1 173 ? -2.260 -6.690 29.558 1.00 92.56 173 ASP A C 1
ATOM 1368 O O . ASP A 1 173 ? -1.530 -7.667 29.386 1.00 92.56 173 ASP A O 1
ATOM 1372 N N . GLN A 1 174 ? -3.562 -6.712 29.242 1.00 91.56 174 GLN A N 1
ATOM 1373 C CA . GLN A 1 174 ? -4.228 -7.857 28.601 1.00 91.56 174 GLN A CA 1
ATOM 1374 C C . GLN A 1 174 ? -3.678 -8.117 27.188 1.00 91.56 174 GLN A C 1
ATOM 1376 O O . GLN A 1 174 ? -3.386 -9.259 26.825 1.00 91.56 174 GLN A O 1
ATOM 1381 N N . LEU A 1 175 ? -3.457 -7.055 26.407 1.00 91.69 175 LEU A N 1
ATOM 1382 C CA . LEU A 1 175 ? -2.937 -7.146 25.041 1.00 91.69 175 LEU A CA 1
ATOM 1383 C C . LEU A 1 175 ? -1.439 -7.463 24.970 1.00 91.69 175 LEU A C 1
ATOM 1385 O O . LEU A 1 175 ? -0.967 -7.905 23.923 1.00 91.69 175 LEU A O 1
ATOM 1389 N N . ARG A 1 176 ? -0.680 -7.284 26.057 1.00 91.62 176 ARG A N 1
ATOM 1390 C CA . ARG A 1 176 ? 0.786 -7.424 26.072 1.00 91.62 176 ARG A CA 1
ATOM 1391 C C . ARG A 1 176 ? 1.279 -8.733 25.456 1.00 91.62 176 ARG A C 1
ATOM 1393 O O . ARG A 1 176 ? 2.202 -8.693 24.653 1.00 91.62 176 ARG A O 1
ATOM 1400 N N . SER A 1 177 ? 0.651 -9.859 25.798 1.00 90.88 177 SER A N 1
ATOM 1401 C CA . SER A 1 177 ? 1.037 -11.182 25.278 1.00 90.88 177 SER A CA 1
ATOM 1402 C C . SER A 1 177 ? 0.795 -11.338 23.769 1.00 90.88 177 SER A C 1
ATOM 1404 O O . SER A 1 177 ? 1.521 -12.066 23.096 1.00 90.88 177 SER A O 1
ATOM 1406 N N . TYR A 1 178 ? -0.189 -10.627 23.213 1.00 90.88 178 TYR A N 1
ATOM 1407 C CA . TYR A 1 178 ? -0.433 -10.579 21.771 1.00 90.88 178 TYR A CA 1
ATOM 1408 C C . TYR A 1 178 ? 0.563 -9.642 21.077 1.00 90.88 178 TYR A C 1
ATOM 1410 O O . TYR A 1 178 ? 1.116 -9.984 20.035 1.00 90.88 178 TYR A O 1
ATOM 1418 N N . LEU A 1 179 ? 0.854 -8.486 21.685 1.00 87.50 179 LEU A N 1
ATOM 1419 C CA . LEU A 1 179 ? 1.794 -7.494 21.150 1.00 87.50 179 LEU A CA 1
ATOM 1420 C C . LEU A 1 179 ? 3.255 -7.972 21.179 1.00 87.50 179 LEU A C 1
ATOM 1422 O O . LEU A 1 179 ? 4.034 -7.595 20.306 1.00 87.50 179 LEU A O 1
ATOM 1426 N N . SER A 1 180 ? 3.637 -8.806 22.154 1.00 90.69 180 SER A N 1
ATOM 1427 C CA . SER A 1 180 ? 4.962 -9.444 22.207 1.00 90.69 180 SER A CA 1
ATOM 1428 C C . SER A 1 180 ? 5.086 -10.669 21.293 1.00 90.69 180 SER A C 1
ATOM 1430 O O . SER A 1 180 ? 6.187 -11.190 21.117 1.00 90.69 180 SER A O 1
ATOM 1432 N N . GLY A 1 181 ? 3.978 -11.129 20.700 1.00 87.12 181 GLY A N 1
ATOM 1433 C CA . GLY A 1 181 ? 3.935 -12.309 19.835 1.00 87.12 181 GLY A CA 1
ATOM 1434 C C . GLY A 1 181 ? 3.918 -13.650 20.577 1.00 87.12 181 GLY A C 1
ATOM 1435 O O . GLY A 1 181 ? 4.033 -14.695 19.934 1.00 87.12 181 GLY A O 1
ATOM 1436 N N . GLU A 1 182 ? 3.760 -13.650 21.905 1.00 90.75 182 GLU A N 1
ATOM 1437 C CA . GLU A 1 182 ? 3.582 -14.871 22.709 1.00 90.75 182 GLU A CA 1
ATOM 1438 C C . GLU A 1 182 ? 2.243 -15.559 22.412 1.00 90.75 182 GLU A C 1
ATOM 1440 O O . GLU A 1 182 ? 2.145 -16.788 22.442 1.00 90.75 182 GLU A O 1
ATOM 1445 N N . ARG A 1 183 ? 1.214 -14.768 22.094 1.00 89.00 183 ARG A N 1
ATOM 1446 C CA . ARG A 1 183 ? -0.092 -15.223 21.611 1.00 89.00 183 ARG A CA 1
ATOM 1447 C C . ARG A 1 183 ? -0.387 -14.626 20.243 1.00 89.00 183 ARG A C 1
ATOM 1449 O O . ARG A 1 183 ? 0.105 -13.558 19.893 1.00 89.00 183 ARG A O 1
ATOM 1456 N N . ARG A 1 184 ? -1.215 -15.322 19.466 1.00 87.50 184 ARG A N 1
ATOM 1457 C CA . ARG A 1 184 ? -1.674 -14.865 18.151 1.00 87.50 184 ARG A CA 1
ATOM 1458 C C . ARG A 1 184 ? -3.178 -14.670 18.167 1.00 87.50 184 ARG A C 1
ATOM 1460 O O . ARG A 1 184 ? -3.894 -15.468 18.766 1.00 87.50 184 ARG A O 1
ATOM 1467 N N . VAL A 1 185 ? -3.627 -13.628 17.481 1.00 84.50 185 VAL A N 1
ATOM 1468 C CA . VAL A 1 185 ? -5.038 -13.442 17.145 1.00 84.50 185 VAL A CA 1
ATOM 1469 C C . VAL A 1 185 ? -5.333 -14.322 15.934 1.00 84.50 185 VAL A C 1
ATOM 1471 O O . VAL A 1 185 ? -4.545 -14.351 14.989 1.00 84.50 185 VAL A O 1
ATOM 1474 N N . THR A 1 186 ? -6.422 -15.085 15.990 1.00 77.56 186 THR A N 1
ATOM 1475 C CA . THR A 1 186 ? -6.911 -15.818 14.816 1.00 77.56 186 THR A CA 1
ATOM 1476 C C . THR A 1 186 ? -7.830 -14.871 14.058 1.00 77.56 186 THR A C 1
ATOM 1478 O O . THR A 1 186 ? -8.786 -14.375 14.652 1.00 77.56 186 THR A O 1
ATOM 1481 N N . VAL A 1 187 ? -7.489 -14.582 12.801 1.00 67.19 187 VAL A N 1
ATOM 1482 C CA . VAL A 1 187 ? -8.260 -13.713 11.900 1.00 67.19 187 VAL A CA 1
ATOM 1483 C C . VAL A 1 187 ? -8.968 -14.571 10.866 1.00 67.19 187 VAL A C 1
ATOM 1485 O O . VAL A 1 187 ? -8.323 -15.537 10.394 1.00 67.19 187 VAL A O 1
#

Radius of gyration: 27.02 Å; Cα contacts (8 Å, |Δi|>4): 102; chains: 1; bounding box: 68×35×75 Å

Solvent-accessible surface area (backbone atoms only — not comparable to full-atom values): 11335 Å² total; per-residue (Å²): 134,63,69,68,59,58,52,53,51,52,54,48,56,59,48,66,71,36,68,65,47,54,48,58,64,48,48,56,60,51,48,54,51,51,53,50,52,52,52,53,62,57,66,77,55,76,65,64,38,73,42,73,87,86,61,83,83,68,78,49,59,70,59,50,54,51,51,53,51,52,54,46,51,47,52,40,51,51,52,50,54,51,50,48,67,76,31,42,47,93,84,83,61,96,62,44,74,66,55,47,50,48,54,46,43,59,65,67,68,53,95,48,81,66,34,60,51,54,53,48,50,42,50,74,71,44,35,69,65,44,50,52,63,72,44,54,86,50,42,37,95,84,50,74,81,89,75,79,72,79,60,58,64,43,84,43,80,81,56,92,87,52,57,77,88,49,60,69,69,58,39,52,61,59,44,41,47,48,76,73,61,80,40,78,83,90,125

pLDDT: mean 83.18, std 12.43, range [47.19, 96.81]

Secondary structure (DSSP, 8-state):
--HHHHHHHHHHHHHHTSHHHHHHHHHHHHHHHHHHHHHHHHHT----EEE----SSSSSHHHHHHHHHHHHHHHHHHHHHHHHHHHB-TTS-S--HHHHHHHHHHHHH--SHHHHHHHHHHHHTTHHHHHHHHHGGGB-TTPPPP-PPPPSEEEPPPPTT--TTS-HHHHHHHHHHHHTTSS----

Foldseek 3Di:
DDPVVVVVVVVVVVLVPDPVNVCVVVVVVVVVVVVVVVVVVVVVDLDQDEDADLDQPPPCVVVVVVVLVLLLLLQQLLLVLVLCQVFFDPPDDPDDVVNSNVVSCVLRVPPDPVSSVVSVVCVVVVHPVVVCVVCVVGGDPPRDDRDRDDRSYDYADDDPQADSNDDPVVNCVSCVCCVVVVDDGDD